Protein AF-A0A2V2GQ47-F1 (afdb_monomer)

pLDDT: mean 75.11, std 21.56, range [28.52, 96.62]

Sequence (276 aa):
MTNERIIFNEVCTHYDALQRHDLVSRFYTAEQVERYTAGLKFEPDGNGNTPDPVEAAEAFLCSKLFHTWAEWHKEGLTVKKGEKAAITCELWKLSDKKKQPKPDADELTKAAAEQDKGYYYLAKAHLFHRGQVEKQQPRPVGRFKSLDDIRAYNKMLADQRKAAKAAAQQDKPQTEKAKPAPAPKQETAPSAADLKKAECKAMHEFMAVSAEDRPAQAKALAKWREARQAVADVEKTPKSAAPAPAPKPEAKPQPQAAPAPSADNAPAYCEQTSFC

Secondary structure (DSSP, 8-state):
--HHHHHHHHHHHHS-HHHHHHHHHTTS-HHHHHHHHHH--PPPPTTSPPPPHHHHHHHHHHHHTEEEHHHHHHTTEEEPTTPPPSEEEEEEEE-S---PPPTT--HHHHHHHHH----EEEEEEEEEEGGGEEE-PPPP--S-SSHHHHHHHHHHHHHHHHHHHHHHHHT-------PPP------PPPPHHHHHHHHHHHHHHHHTS-TT-HHHHHHHHHHHHHHHHHHHHHHHS---------------------PPPP--------------

Radius of gyration: 38.37 Å; Cα contacts (8 Å, |Δi|>4): 203; chains: 1; bounding box: 98×83×103 Å

Foldseek 3Di:
DAQLVQLLVQLPVLDDLVRLVVLLVVPDPPVRLVVQLVVDDFDQPPVRDTPDSSSVSSSSSSSVQKDFQVVCVVVQKHFDPPDFFPDKDWHKDFDCDQDQDDPPDDPVVNVVSVVPNGDIDTDITGIHGNVRIDRNDDDPCPVDNDPVSVVVVVVVVVVVVVVVVVVVVVPPDDDDDDDDDDDDPDPDDDDLVVLVVQLVVLVVCLVPDDPVCVVSNVVSVVSNVVSVVVNVVVVPDDDDDDDDDDDDDDDDDDDDDDDDDDDDDDDDDDDDDDDD

Mean predicted aligned error: 20.97 Å

Structure (mmCIF, N/CA/C/O backbone):
data_AF-A0A2V2GQ47-F1
#
_entry.id   AF-A0A2V2GQ47-F1
#
loop_
_atom_site.group_PDB
_atom_site.id
_atom_site.type_symbol
_atom_site.label_atom_id
_atom_site.label_alt_id
_atom_site.label_comp_id
_atom_site.label_asym_id
_atom_site.label_entity_id
_atom_site.label_seq_id
_atom_site.pdbx_PDB_ins_code
_atom_site.Cartn_x
_atom_site.Cartn_y
_atom_site.Cartn_z
_atom_site.occupancy
_atom_site.B_iso_or_equiv
_atom_site.auth_seq_id
_atom_site.auth_comp_id
_atom_site.auth_asym_id
_atom_site.auth_atom_id
_atom_site.pdbx_PDB_model_num
ATOM 1 N N . MET A 1 1 ? -7.190 -6.705 -18.628 1.00 79.50 1 MET A N 1
ATOM 2 C CA . MET A 1 1 ? -6.119 -5.947 -17.943 1.00 79.50 1 MET A CA 1
ATOM 3 C C . MET A 1 1 ? -6.056 -6.424 -16.498 1.00 79.50 1 MET A C 1
ATOM 5 O O . MET A 1 1 ? -7.107 -6.503 -15.878 1.00 79.50 1 MET A O 1
ATOM 9 N N . THR A 1 2 ? -4.888 -6.826 -15.997 1.00 91.25 2 THR A N 1
ATOM 10 C CA . THR A 1 2 ? -4.716 -7.367 -14.632 1.00 91.25 2 THR A CA 1
ATOM 11 C C . THR A 1 2 ? -4.440 -6.253 -13.618 1.00 91.25 2 THR A C 1
ATOM 13 O O . THR A 1 2 ? -3.985 -5.179 -14.005 1.00 91.25 2 THR A O 1
ATOM 16 N N . ASN A 1 3 ? -4.661 -6.510 -12.322 1.00 92.88 3 ASN A N 1
ATOM 17 C CA . ASN A 1 3 ? -4.354 -5.542 -11.256 1.00 92.88 3 ASN A CA 1
ATOM 18 C C . ASN A 1 3 ? -2.880 -5.133 -11.251 1.00 92.88 3 ASN A C 1
ATOM 20 O O . ASN A 1 3 ? -2.583 -3.956 -11.115 1.00 92.88 3 ASN A O 1
ATOM 24 N N . GLU A 1 4 ? -1.965 -6.078 -11.472 1.00 91.81 4 GLU A N 1
ATOM 25 C CA . GLU A 1 4 ? -0.531 -5.782 -11.544 1.00 91.81 4 GLU A CA 1
ATOM 26 C C . GLU A 1 4 ? -0.205 -4.792 -12.665 1.00 91.81 4 GLU A C 1
ATOM 28 O O . GLU A 1 4 ? 0.577 -3.868 -12.467 1.00 91.81 4 GLU A O 1
ATOM 33 N N . ARG A 1 5 ? -0.849 -4.939 -13.832 1.00 92.56 5 ARG A N 1
ATOM 34 C CA . ARG A 1 5 ? -0.654 -4.010 -14.949 1.00 92.56 5 ARG A CA 1
ATOM 35 C C . ARG A 1 5 ? -1.246 -2.632 -14.660 1.00 92.56 5 ARG A C 1
ATOM 37 O O . ARG A 1 5 ? -0.664 -1.641 -15.084 1.00 92.56 5 ARG A O 1
ATOM 44 N N . ILE A 1 6 ? -2.371 -2.570 -13.945 1.00 94.56 6 ILE A N 1
ATOM 45 C CA . ILE A 1 6 ? -2.963 -1.300 -13.505 1.00 94.56 6 ILE A CA 1
ATOM 46 C C . ILE A 1 6 ? -2.007 -0.595 -12.540 1.00 94.56 6 ILE A C 1
ATOM 48 O O . ILE A 1 6 ? -1.629 0.540 -12.799 1.00 94.56 6 ILE A O 1
ATOM 52 N N . ILE A 1 7 ? -1.542 -1.286 -11.493 1.00 95.06 7 ILE A N 1
ATOM 53 C CA . ILE A 1 7 ? -0.592 -0.728 -10.517 1.00 95.06 7 ILE A CA 1
ATOM 54 C C . ILE A 1 7 ? 0.682 -0.246 -11.219 1.00 95.06 7 ILE A C 1
ATOM 56 O O . ILE A 1 7 ? 1.139 0.860 -10.953 1.00 95.06 7 ILE A O 1
ATOM 60 N N . PHE A 1 8 ? 1.228 -1.037 -12.146 1.00 94.75 8 PHE A N 1
ATOM 61 C CA . PHE A 1 8 ? 2.388 -0.645 -12.945 1.00 94.75 8 PHE A CA 1
ATOM 62 C C . PHE A 1 8 ? 2.154 0.663 -13.713 1.00 94.75 8 PHE A C 1
ATOM 64 O O . PHE A 1 8 ? 2.957 1.586 -13.606 1.00 94.75 8 PHE A O 1
ATOM 71 N N . ASN A 1 9 ? 1.047 0.769 -14.453 1.00 94.50 9 ASN A N 1
ATOM 72 C CA . ASN A 1 9 ? 0.733 1.968 -15.232 1.00 94.50 9 ASN A CA 1
ATOM 73 C C . ASN A 1 9 ? 0.555 3.204 -14.337 1.00 94.50 9 ASN A C 1
ATOM 75 O O . ASN A 1 9 ? 1.044 4.281 -14.668 1.00 94.50 9 ASN A O 1
ATOM 79 N N . GLU A 1 10 ? -0.121 3.045 -13.200 1.00 95.19 10 GLU A N 1
ATOM 80 C CA . GLU A 1 10 ? -0.336 4.112 -12.219 1.00 95.19 10 GLU A CA 1
ATOM 81 C C . GLU A 1 10 ? 0.984 4.580 -11.600 1.00 95.19 10 GLU A C 1
ATOM 83 O O . GLU A 1 10 ? 1.240 5.777 -11.513 1.00 95.19 10 GLU A O 1
ATOM 88 N N . VAL A 1 11 ? 1.877 3.655 -11.241 1.00 95.06 11 VAL A N 1
ATOM 89 C CA . VAL A 1 11 ? 3.214 3.991 -10.729 1.00 95.06 11 VAL A CA 1
ATOM 90 C C . VAL A 1 11 ? 4.036 4.735 -11.778 1.00 95.06 11 VAL A C 1
ATOM 92 O O . VAL A 1 11 ? 4.658 5.741 -11.451 1.00 95.06 11 VAL A O 1
ATOM 95 N N . CYS A 1 12 ? 4.000 4.302 -13.039 1.00 92.56 12 CYS A N 1
ATOM 96 C CA . CYS A 1 12 ? 4.676 5.001 -14.133 1.00 92.56 12 CYS A CA 1
ATOM 97 C C . CYS A 1 12 ? 4.084 6.387 -14.428 1.00 92.56 12 CYS A C 1
ATOM 99 O O . CYS A 1 12 ? 4.786 7.234 -14.968 1.00 92.56 12 CYS A O 1
ATOM 101 N N . THR A 1 13 ? 2.815 6.614 -14.084 1.00 95.69 13 THR A N 1
ATOM 102 C CA . THR A 1 13 ? 2.124 7.898 -14.268 1.00 95.69 13 THR A CA 1
ATOM 103 C C . THR A 1 13 ? 2.400 8.858 -13.108 1.00 95.69 13 THR A C 1
ATOM 105 O O . THR A 1 13 ? 2.497 10.064 -13.311 1.00 95.69 13 THR A O 1
ATOM 108 N N . HIS A 1 14 ? 2.518 8.334 -11.886 1.00 94.12 14 HIS A N 1
ATOM 109 C CA . HIS A 1 14 ? 2.710 9.130 -10.674 1.00 94.12 14 HIS A CA 1
ATOM 110 C C . HIS A 1 14 ? 4.173 9.404 -10.314 1.00 94.12 14 HIS A C 1
ATOM 112 O O . HIS A 1 14 ? 4.425 10.350 -9.568 1.00 94.12 14 HIS A O 1
ATOM 118 N N . TYR A 1 15 ? 5.113 8.590 -10.799 1.00 95.19 15 TYR A N 1
ATOM 119 C CA . TYR A 1 15 ? 6.531 8.700 -10.464 1.00 95.19 15 TYR A CA 1
ATOM 120 C C . TYR A 1 15 ? 7.407 8.732 -11.709 1.00 95.19 15 TYR A C 1
ATOM 122 O O . TYR A 1 15 ? 7.298 7.854 -12.568 1.00 95.19 15 TYR A O 1
ATOM 130 N N . ASP A 1 16 ? 8.346 9.675 -11.743 1.00 94.56 16 ASP A N 1
ATOM 131 C CA . ASP A 1 16 ? 9.367 9.771 -12.788 1.00 94.56 16 ASP A CA 1
ATOM 132 C C . ASP A 1 16 ? 10.399 8.639 -12.679 1.00 94.56 16 ASP A C 1
ATOM 134 O O . ASP A 1 16 ? 10.542 8.010 -11.628 1.00 94.56 16 ASP A O 1
ATOM 138 N N . ALA A 1 17 ? 11.173 8.398 -13.742 1.00 91.88 17 ALA A N 1
ATO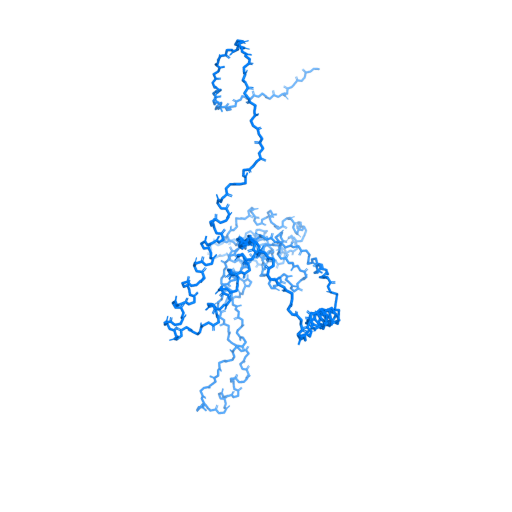M 139 C CA . ALA A 1 17 ? 12.202 7.351 -13.760 1.00 91.88 17 ALA A CA 1
ATOM 140 C C . ALA A 1 17 ? 13.183 7.466 -12.578 1.00 91.88 17 ALA A C 1
ATOM 142 O O . ALA A 1 17 ? 13.378 6.498 -11.848 1.00 91.88 17 ALA A O 1
ATOM 143 N N . LEU A 1 18 ? 13.690 8.673 -12.302 1.00 93.12 18 LEU A N 1
ATOM 144 C CA . LEU A 1 18 ? 14.598 8.926 -11.175 1.00 93.12 18 LEU A CA 1
ATOM 145 C C . LEU A 1 18 ? 13.948 8.671 -9.808 1.00 93.12 18 LEU A C 1
ATOM 147 O O . LEU A 1 18 ? 14.598 8.172 -8.892 1.00 93.12 18 LEU A O 1
ATOM 151 N N . GLN A 1 19 ? 12.661 8.991 -9.658 1.00 94.50 19 GLN A N 1
ATOM 152 C CA . GLN A 1 19 ? 11.936 8.731 -8.414 1.00 94.50 19 GLN A CA 1
ATOM 153 C C . GLN A 1 19 ? 11.721 7.231 -8.210 1.00 94.50 19 GLN A C 1
ATOM 155 O O . GLN A 1 19 ? 11.884 6.733 -7.097 1.00 94.50 19 GLN A O 1
ATOM 160 N N . ARG A 1 20 ? 11.390 6.494 -9.278 1.00 94.69 20 ARG A N 1
ATOM 161 C CA . ARG A 1 20 ? 11.278 5.030 -9.225 1.00 94.69 20 ARG A CA 1
ATOM 162 C C . ARG A 1 20 ? 12.624 4.389 -8.892 1.00 94.69 20 ARG A C 1
ATOM 164 O O . ARG A 1 20 ? 12.646 3.507 -8.038 1.00 94.69 20 ARG A O 1
ATOM 171 N N . HIS A 1 21 ? 13.718 4.876 -9.478 1.00 93.69 21 HIS A N 1
ATOM 172 C CA . HIS A 1 21 ? 15.075 4.440 -9.151 1.00 93.69 21 HIS A CA 1
ATOM 173 C C . HIS A 1 21 ? 15.384 4.619 -7.654 1.00 93.69 21 HIS A C 1
ATOM 175 O O . HIS A 1 21 ? 15.744 3.656 -6.982 1.00 93.69 21 HIS A O 1
ATOM 181 N N . ASP A 1 22 ? 15.167 5.816 -7.091 1.00 94.75 22 ASP A N 1
ATOM 182 C CA . ASP A 1 22 ? 15.409 6.079 -5.661 1.00 94.75 22 ASP A CA 1
ATOM 183 C C . ASP A 1 22 ? 14.545 5.188 -4.749 1.00 94.75 22 ASP A C 1
ATOM 185 O O . ASP A 1 22 ? 15.022 4.658 -3.743 1.00 94.75 22 ASP A O 1
ATOM 189 N N . LEU A 1 23 ? 13.276 4.961 -5.106 1.00 93.94 23 LEU A N 1
ATOM 190 C CA . LEU A 1 23 ? 12.400 4.061 -4.353 1.00 93.94 23 LEU A CA 1
ATOM 191 C C . LEU A 1 23 ? 12.880 2.607 -4.408 1.00 93.94 23 LEU A C 1
ATOM 193 O O . LEU A 1 23 ? 12.873 1.929 -3.381 1.00 93.94 23 LEU A O 1
ATOM 197 N N . VAL A 1 24 ? 13.295 2.124 -5.579 1.00 95.06 24 VAL A N 1
ATOM 198 C CA . VAL A 1 24 ? 13.776 0.750 -5.777 1.00 95.06 24 VAL A CA 1
ATOM 199 C C . VAL A 1 24 ? 15.094 0.527 -5.047 1.00 95.06 24 VAL A C 1
ATOM 201 O O . VAL A 1 24 ? 15.189 -0.437 -4.289 1.00 95.06 24 VAL A O 1
ATOM 204 N N . SER A 1 25 ? 16.056 1.440 -5.175 1.00 94.06 25 SER A N 1
ATOM 205 C CA . SER A 1 25 ? 17.393 1.347 -4.568 1.00 94.06 25 SER A CA 1
ATOM 206 C C . SER A 1 25 ? 17.377 1.260 -3.035 1.00 94.06 25 SER A C 1
ATOM 208 O O . SER A 1 25 ? 18.322 0.768 -2.423 1.00 94.06 25 SER A O 1
ATOM 210 N N . ARG A 1 26 ? 16.285 1.682 -2.382 1.00 93.19 26 ARG A N 1
ATOM 211 C CA . ARG A 1 26 ? 16.095 1.530 -0.926 1.00 93.19 26 ARG A CA 1
ATOM 212 C C . ARG A 1 26 ? 15.740 0.106 -0.492 1.00 93.19 26 ARG A C 1
ATOM 214 O O . ARG A 1 26 ? 15.943 -0.232 0.674 1.00 93.19 26 ARG A O 1
ATOM 221 N N . PHE A 1 27 ? 15.165 -0.706 -1.381 1.00 92.44 27 PHE A N 1
ATOM 222 C CA . PHE A 1 27 ? 14.644 -2.043 -1.057 1.00 92.44 27 PHE A CA 1
ATOM 223 C C . PHE A 1 27 ? 15.274 -3.169 -1.880 1.00 92.44 27 PHE A C 1
ATOM 225 O O . PHE A 1 27 ? 15.249 -4.319 -1.440 1.00 92.44 27 PHE A O 1
ATOM 232 N N . TYR A 1 28 ? 15.840 -2.846 -3.038 1.00 93.50 28 TYR A N 1
ATOM 233 C CA . TYR A 1 28 ? 16.508 -3.770 -3.939 1.00 93.50 28 TYR A CA 1
ATOM 234 C C . TYR A 1 28 ? 17.966 -3.360 -4.129 1.00 93.50 28 TYR A C 1
ATOM 236 O O . TYR A 1 28 ? 18.302 -2.182 -4.210 1.00 93.50 28 TYR A O 1
ATOM 244 N N . THR A 1 29 ? 18.837 -4.359 -4.209 1.00 94.00 29 THR A N 1
ATOM 245 C CA . THR A 1 29 ? 20.252 -4.173 -4.563 1.00 94.00 29 THR A CA 1
ATOM 246 C C . THR A 1 29 ? 20.414 -4.037 -6.077 1.00 94.00 29 THR A C 1
ATOM 248 O O . THR A 1 29 ? 19.608 -4.586 -6.830 1.00 94.00 29 THR A O 1
ATOM 251 N N . ALA A 1 30 ? 21.485 -3.378 -6.529 1.00 90.88 30 ALA A N 1
ATOM 252 C CA . ALA A 1 30 ? 21.792 -3.253 -7.957 1.00 90.88 30 ALA A CA 1
ATOM 253 C C . ALA A 1 30 ? 21.863 -4.625 -8.655 1.00 90.88 30 ALA A C 1
ATOM 255 O O . ALA A 1 30 ? 21.233 -4.817 -9.688 1.00 90.88 30 ALA A O 1
ATOM 256 N N . GLU A 1 31 ? 22.492 -5.627 -8.027 1.00 91.31 31 GLU A N 1
ATOM 257 C CA . GLU A 1 31 ? 22.541 -6.998 -8.560 1.00 91.31 31 GLU A CA 1
ATOM 258 C C . GLU A 1 31 ? 21.152 -7.626 -8.739 1.00 91.31 31 GLU A C 1
ATOM 260 O O . GLU A 1 31 ? 20.924 -8.410 -9.659 1.00 91.31 31 GLU A O 1
ATOM 265 N N . GLN A 1 32 ? 20.206 -7.332 -7.841 1.00 91.44 32 GLN A N 1
ATOM 266 C CA . GLN A 1 32 ? 18.836 -7.819 -7.990 1.00 91.44 32 GLN A CA 1
ATOM 267 C C . GLN A 1 32 ? 18.162 -7.153 -9.184 1.00 91.44 32 GLN A C 1
ATOM 269 O O . GLN A 1 32 ? 17.535 -7.859 -9.968 1.00 91.44 32 GLN A O 1
ATOM 274 N N . VAL A 1 33 ? 18.318 -5.835 -9.344 1.00 90.44 33 VAL A N 1
ATOM 275 C CA . VAL A 1 33 ? 17.794 -5.106 -10.507 1.00 90.44 33 VAL A CA 1
ATOM 276 C C . VAL A 1 33 ? 18.381 -5.691 -11.791 1.00 90.44 33 VAL A C 1
ATOM 278 O O . VAL A 1 33 ? 17.616 -6.088 -12.661 1.00 90.44 33 VAL A O 1
ATOM 281 N N . GLU A 1 34 ? 19.699 -5.885 -11.865 1.00 89.25 34 GLU A N 1
ATOM 282 C CA . GLU A 1 34 ? 20.386 -6.485 -13.018 1.00 89.25 34 GLU A CA 1
ATOM 283 C C . GLU A 1 34 ? 19.908 -7.909 -13.348 1.00 89.25 34 GLU A C 1
ATOM 285 O O . GLU A 1 34 ? 19.754 -8.284 -14.510 1.00 89.25 34 GLU A O 1
ATOM 290 N N . ARG A 1 35 ? 19.611 -8.732 -12.336 1.00 89.12 35 ARG A N 1
ATOM 291 C CA . ARG A 1 35 ? 19.017 -10.060 -12.576 1.00 89.12 35 ARG A CA 1
ATOM 292 C C . ARG A 1 35 ? 17.630 -9.959 -13.203 1.00 89.12 35 ARG A C 1
ATOM 294 O O . ARG A 1 35 ? 17.286 -10.787 -14.046 1.00 89.12 35 ARG A O 1
ATOM 301 N N . TYR A 1 36 ? 16.835 -8.970 -12.799 1.00 87.12 36 TYR A N 1
ATOM 302 C CA . TYR A 1 36 ? 15.533 -8.721 -13.413 1.00 87.12 36 TYR A CA 1
ATOM 303 C C . TYR A 1 36 ? 15.673 -8.156 -14.826 1.00 87.12 36 TYR A C 1
ATOM 305 O O . TYR A 1 36 ? 14.961 -8.626 -15.710 1.00 87.12 36 TYR A O 1
ATOM 313 N N . THR A 1 37 ? 16.602 -7.228 -15.071 1.00 87.06 37 THR A N 1
ATOM 314 C CA . THR A 1 37 ? 16.843 -6.678 -16.417 1.00 87.06 37 THR A CA 1
ATOM 315 C C . THR A 1 37 ? 17.257 -7.767 -17.397 1.00 87.06 37 THR A C 1
ATOM 317 O O . THR A 1 37 ? 16.686 -7.850 -18.480 1.00 87.06 37 THR A O 1
ATOM 320 N N . ALA A 1 38 ? 18.160 -8.669 -16.998 1.00 86.19 38 ALA A N 1
ATOM 321 C CA . ALA A 1 38 ? 18.602 -9.793 -17.824 1.00 86.19 38 ALA A CA 1
ATOM 322 C C . ALA A 1 38 ? 17.469 -10.778 -18.175 1.00 86.19 38 ALA A C 1
ATOM 324 O O . ALA A 1 38 ? 17.539 -11.479 -19.186 1.00 86.19 38 ALA A O 1
ATOM 325 N N . GLY A 1 39 ? 16.425 -10.849 -17.343 1.00 82.69 39 GLY A N 1
ATOM 326 C CA . GLY A 1 39 ? 15.236 -11.664 -17.589 1.00 82.69 39 GLY A CA 1
ATOM 327 C C . GLY A 1 39 ? 14.195 -11.001 -18.497 1.00 82.69 39 GLY A C 1
ATOM 328 O O . GLY A 1 39 ? 13.311 -11.694 -19.009 1.00 82.69 39 GLY A O 1
ATOM 329 N N . LEU A 1 40 ? 14.273 -9.684 -18.705 1.00 81.00 40 LEU A N 1
ATOM 330 C CA . LEU A 1 40 ? 13.324 -8.948 -19.531 1.00 81.00 40 LEU A CA 1
ATOM 331 C C . LEU A 1 40 ? 13.728 -9.032 -21.002 1.00 81.00 40 LEU A C 1
ATOM 333 O O . LEU A 1 40 ? 14.838 -8.688 -21.398 1.00 81.00 40 LEU A O 1
ATOM 337 N N . LYS A 1 41 ? 12.788 -9.483 -21.830 1.00 75.12 41 LYS A N 1
ATOM 338 C CA . LYS A 1 41 ? 12.912 -9.454 -23.286 1.00 75.12 41 LYS A CA 1
ATOM 339 C C . LYS A 1 41 ? 12.022 -8.339 -23.806 1.00 75.12 41 LYS A C 1
ATOM 341 O O . LYS A 1 41 ? 10.806 -8.404 -23.631 1.00 75.12 41 LYS A O 1
ATOM 346 N N . PHE A 1 42 ? 12.629 -7.338 -24.429 1.00 72.06 42 PHE A N 1
ATOM 347 C CA . PHE A 1 42 ? 11.910 -6.266 -25.103 1.00 72.06 42 PHE A CA 1
ATOM 348 C C . PHE A 1 42 ? 11.968 -6.499 -26.604 1.00 72.06 42 PHE A C 1
ATOM 350 O O . PHE A 1 42 ? 13.039 -6.737 -27.159 1.00 72.06 42 PHE A O 1
ATOM 357 N N . GLU A 1 43 ? 10.808 -6.440 -27.247 1.00 68.12 43 GLU A N 1
ATOM 358 C CA . GLU A 1 43 ? 10.747 -6.265 -28.691 1.00 68.12 43 GLU A CA 1
ATOM 359 C C . GLU A 1 43 ? 10.791 -4.760 -28.983 1.00 68.12 43 GLU A C 1
ATOM 361 O O . GLU A 1 43 ? 10.171 -3.988 -28.239 1.00 68.12 43 GLU A O 1
ATOM 366 N N . PRO A 1 44 ? 11.539 -4.324 -30.011 1.00 70.00 44 PRO A N 1
ATOM 367 C CA . PRO A 1 44 ? 11.543 -2.927 -30.417 1.00 70.00 44 PRO A CA 1
ATOM 368 C C . PRO A 1 44 ? 10.121 -2.506 -30.790 1.00 70.00 44 PRO A C 1
ATOM 370 O O . PRO A 1 44 ? 9.375 -3.273 -31.407 1.00 70.00 44 PRO A O 1
ATOM 373 N N . ASP A 1 45 ? 9.735 -1.292 -30.405 1.00 68.38 45 ASP A N 1
ATOM 374 C CA . ASP A 1 45 ? 8.449 -0.750 -30.820 1.00 68.38 45 ASP A CA 1
ATOM 375 C C . ASP A 1 45 ? 8.408 -0.524 -32.346 1.00 68.38 45 ASP A C 1
ATOM 377 O O . ASP A 1 45 ? 9.414 -0.638 -33.051 1.00 68.38 45 ASP A O 1
ATOM 381 N N . GLY A 1 46 ? 7.231 -0.196 -32.889 1.00 66.12 46 GLY A N 1
ATOM 382 C CA . GLY A 1 46 ? 7.065 0.063 -34.326 1.00 66.12 46 GLY A CA 1
ATOM 383 C C . GLY A 1 46 ? 7.930 1.211 -34.876 1.00 66.12 46 GLY A C 1
ATOM 384 O O . GLY A 1 46 ? 8.025 1.355 -36.093 1.00 66.12 46 GLY A O 1
ATOM 385 N N . ASN A 1 47 ? 8.578 1.991 -34.002 1.00 71.31 47 ASN A N 1
ATOM 386 C CA . ASN A 1 47 ? 9.509 3.065 -34.335 1.00 71.31 47 ASN A CA 1
ATOM 387 C C . ASN A 1 47 ? 10.987 2.660 -34.159 1.00 71.31 47 ASN A C 1
ATOM 389 O O . ASN A 1 47 ? 11.869 3.494 -34.362 1.00 71.31 47 ASN A O 1
ATOM 393 N N . GLY A 1 48 ? 11.276 1.406 -33.799 1.00 66.56 48 GLY A N 1
ATOM 394 C CA . GLY A 1 48 ? 12.631 0.909 -33.560 1.00 66.56 48 GLY A CA 1
ATOM 395 C C . GLY A 1 48 ? 13.229 1.325 -32.213 1.00 66.56 48 GLY A C 1
ATOM 396 O O . GLY A 1 48 ? 14.392 1.016 -31.952 1.00 66.56 48 GLY A O 1
ATOM 397 N N . ASN A 1 49 ? 12.463 1.990 -31.344 1.00 71.25 49 ASN A N 1
ATOM 398 C CA . ASN A 1 49 ? 12.901 2.316 -29.996 1.00 71.25 49 ASN A CA 1
ATOM 399 C C . ASN A 1 49 ? 12.700 1.100 -29.093 1.00 71.25 49 ASN A C 1
ATOM 401 O O . ASN A 1 49 ? 11.605 0.550 -28.960 1.00 71.25 49 ASN A O 1
ATOM 405 N N . THR A 1 50 ? 13.784 0.679 -28.449 1.00 68.31 50 THR A N 1
ATOM 406 C CA . THR A 1 50 ? 13.716 -0.317 -27.380 1.00 68.31 50 THR A CA 1
ATOM 407 C C . THR A 1 50 ? 13.658 0.439 -26.054 1.00 68.31 50 THR A C 1
ATOM 409 O O . THR A 1 50 ? 14.519 1.294 -25.834 1.00 68.31 50 THR A O 1
ATOM 412 N N . PRO A 1 51 ? 12.666 0.181 -25.182 1.00 73.12 51 PRO A N 1
ATOM 413 C CA . PRO A 1 51 ? 12.654 0.738 -23.833 1.00 73.12 51 PRO A CA 1
ATOM 414 C C . PRO A 1 51 ? 13.962 0.401 -23.114 1.00 73.12 51 PRO A C 1
ATOM 416 O O . PRO A 1 51 ? 14.463 -0.715 -23.274 1.00 73.12 51 PRO A O 1
ATOM 419 N N . ASP A 1 52 ? 14.497 1.328 -22.316 1.00 83.50 52 ASP A N 1
ATOM 420 C CA . ASP A 1 52 ? 15.674 1.030 -21.501 1.00 83.50 52 ASP A CA 1
ATOM 421 C C . ASP A 1 52 ? 15.344 -0.155 -20.570 1.00 83.50 52 ASP A C 1
ATOM 423 O O . ASP A 1 52 ? 14.396 -0.073 -19.773 1.00 83.50 52 ASP A O 1
ATOM 427 N N . PRO A 1 53 ? 16.076 -1.281 -20.676 1.00 85.12 53 PRO A N 1
ATOM 428 C CA . PRO A 1 53 ? 15.769 -2.472 -19.904 1.00 85.12 53 PRO A CA 1
ATOM 429 C C . PRO A 1 53 ? 15.928 -2.249 -18.399 1.00 85.12 53 PRO A C 1
ATOM 431 O O . PRO A 1 53 ? 15.192 -2.868 -17.626 1.00 85.12 53 PRO A O 1
ATOM 434 N N . VAL A 1 54 ? 16.842 -1.365 -17.983 1.00 86.69 54 VAL A N 1
ATOM 435 C CA . VAL A 1 54 ? 17.073 -0.993 -16.583 1.00 86.69 54 VAL A CA 1
ATOM 436 C C . VAL A 1 54 ? 15.892 -0.198 -16.058 1.00 86.69 54 VAL A C 1
ATOM 438 O O . VAL A 1 54 ? 15.269 -0.614 -15.082 1.00 86.69 54 VAL A O 1
ATOM 441 N N . GLU A 1 55 ? 15.501 0.871 -16.750 1.00 88.69 55 GLU A N 1
ATOM 442 C CA . GLU A 1 55 ? 14.357 1.684 -16.326 1.00 88.69 55 GLU A CA 1
ATOM 443 C C . GLU A 1 55 ? 13.052 0.878 -16.301 1.00 88.69 55 GLU A C 1
ATOM 445 O O . GLU A 1 55 ? 12.203 1.075 -15.426 1.00 88.69 55 GLU A O 1
ATOM 450 N N . ALA A 1 56 ? 12.877 -0.052 -17.242 1.00 88.31 56 ALA A N 1
ATOM 451 C CA . ALA A 1 56 ? 11.714 -0.927 -17.291 1.00 88.31 56 ALA A CA 1
ATOM 452 C C . ALA A 1 56 ? 11.705 -1.955 -16.145 1.00 88.31 56 ALA A C 1
ATOM 454 O O . ALA A 1 56 ? 10.645 -2.206 -15.556 1.00 88.31 56 ALA A O 1
ATOM 455 N N . ALA A 1 57 ? 12.864 -2.520 -15.785 1.00 90.50 57 ALA A N 1
ATOM 456 C CA . ALA A 1 57 ? 12.989 -3.381 -14.611 1.00 90.50 57 ALA A CA 1
ATOM 457 C C . ALA A 1 57 ? 12.713 -2.611 -13.320 1.00 90.50 57 ALA A C 1
ATOM 459 O O . ALA A 1 57 ? 11.952 -3.081 -12.475 1.00 90.50 57 ALA A O 1
ATOM 460 N N . GLU A 1 58 ? 13.267 -1.409 -13.180 1.00 92.81 58 GLU A N 1
ATOM 461 C CA . GLU A 1 58 ? 13.031 -0.546 -12.027 1.00 92.81 58 GLU A CA 1
ATOM 462 C C . GLU A 1 58 ? 11.568 -0.123 -11.930 1.00 92.81 58 GLU A C 1
ATOM 464 O O . GLU A 1 58 ? 10.989 -0.174 -10.850 1.00 92.81 58 GLU A O 1
ATOM 469 N N . ALA A 1 59 ? 10.914 0.214 -13.042 1.00 91.94 59 ALA A N 1
ATOM 470 C CA . ALA A 1 59 ? 9.484 0.504 -13.050 1.00 91.94 59 ALA A CA 1
ATOM 471 C C . ALA A 1 59 ? 8.657 -0.696 -12.560 1.00 91.94 59 ALA A C 1
ATOM 473 O O . ALA A 1 59 ? 7.745 -0.545 -11.739 1.00 91.94 59 ALA A O 1
ATOM 474 N N . PHE A 1 60 ? 9.002 -1.905 -13.012 1.00 91.38 60 PHE A N 1
ATOM 475 C CA . PHE A 1 60 ? 8.339 -3.126 -12.571 1.00 91.38 60 PHE A CA 1
ATOM 476 C C . PHE A 1 60 ? 8.578 -3.406 -11.081 1.00 91.38 60 PHE A C 1
ATOM 478 O O . PHE A 1 60 ? 7.617 -3.626 -10.342 1.00 91.38 60 PHE A O 1
ATOM 485 N N . LEU A 1 61 ? 9.824 -3.337 -10.613 1.00 93.38 61 LEU A N 1
ATOM 486 C CA . LEU A 1 61 ? 10.174 -3.529 -9.203 1.00 93.38 61 LEU A CA 1
ATOM 487 C C . LEU A 1 61 ? 9.534 -2.468 -8.311 1.00 93.38 61 LEU A C 1
ATOM 489 O O . LEU A 1 61 ? 8.977 -2.798 -7.266 1.00 93.38 61 LEU A O 1
ATOM 493 N N . CYS A 1 62 ? 9.516 -1.215 -8.758 1.00 95.06 62 CYS A N 1
ATOM 494 C CA . CYS A 1 62 ? 8.840 -0.127 -8.071 1.00 95.06 62 CYS A CA 1
ATOM 495 C C . CYS A 1 62 ? 7.350 -0.438 -7.912 1.00 95.06 62 CYS A C 1
ATOM 497 O O . CYS A 1 62 ? 6.814 -0.272 -6.822 1.00 95.06 62 CYS A O 1
ATOM 499 N N . SER A 1 63 ? 6.685 -0.965 -8.948 1.00 94.62 63 SER A N 1
ATOM 500 C CA . SER A 1 63 ? 5.268 -1.346 -8.863 1.00 94.62 63 SER A CA 1
ATOM 501 C C . SER A 1 63 ? 4.987 -2.427 -7.810 1.00 94.62 63 SER A C 1
ATOM 503 O O . SER A 1 63 ? 3.964 -2.363 -7.133 1.00 94.62 63 SER A O 1
ATOM 505 N N . LYS A 1 64 ? 5.927 -3.357 -7.586 1.00 93.75 64 LYS A N 1
ATOM 506 C CA . LYS A 1 64 ? 5.848 -4.383 -6.528 1.00 93.75 64 LYS A CA 1
ATOM 507 C C . LYS A 1 64 ? 6.050 -3.815 -5.118 1.00 93.75 64 LYS A C 1
ATOM 509 O O . LYS A 1 64 ? 5.760 -4.486 -4.136 1.00 93.75 64 LYS A O 1
ATOM 514 N N . LEU A 1 65 ? 6.516 -2.573 -4.988 1.00 94.94 65 LEU A N 1
ATOM 515 C CA . LEU A 1 65 ? 6.597 -1.875 -3.702 1.00 94.94 65 LEU A CA 1
ATOM 516 C C . LEU A 1 65 ? 5.288 -1.167 -3.326 1.00 94.94 65 LEU A C 1
ATOM 518 O O . LEU A 1 65 ? 5.238 -0.550 -2.259 1.00 94.94 65 LEU A O 1
ATOM 522 N N . PHE A 1 66 ? 4.250 -1.232 -4.167 1.00 95.44 66 PHE A N 1
ATOM 523 C CA . PHE A 1 66 ? 2.931 -0.660 -3.906 1.00 95.44 66 PHE A CA 1
ATOM 524 C C . PHE A 1 66 ? 1.878 -1.757 -3.823 1.00 95.44 66 PHE A C 1
ATOM 526 O O . PHE A 1 66 ? 1.526 -2.387 -4.815 1.00 95.44 66 PHE A O 1
ATOM 533 N N . HIS A 1 67 ? 1.310 -1.916 -2.633 1.00 94.69 67 HIS A N 1
ATOM 534 C CA . HIS A 1 67 ? 0.260 -2.893 -2.385 1.00 94.69 67 HIS A CA 1
ATOM 535 C C . HIS A 1 67 ? -0.898 -2.288 -1.606 1.00 94.69 67 HIS A C 1
ATOM 537 O O . HIS A 1 67 ? -0.787 -1.235 -0.965 1.00 94.69 67 HIS A O 1
ATOM 543 N N . THR A 1 68 ? -2.045 -2.961 -1.670 1.00 95.25 68 THR A N 1
ATOM 544 C CA . THR A 1 68 ? -3.187 -2.589 -0.833 1.00 95.25 68 THR A CA 1
ATOM 545 C C . THR A 1 68 ? -2.905 -2.928 0.630 1.00 95.25 68 THR A C 1
ATOM 547 O O . THR A 1 68 ? -2.159 -3.855 0.940 1.00 95.25 68 THR A O 1
ATOM 550 N N . TRP A 1 69 ? -3.555 -2.224 1.560 1.00 93.44 69 TRP A N 1
ATOM 551 C CA . TRP A 1 69 ? -3.442 -2.523 2.996 1.00 93.44 69 TRP A CA 1
ATOM 552 C C . TRP A 1 69 ? -3.707 -4.004 3.326 1.00 93.44 69 TRP A C 1
ATOM 554 O O . TRP A 1 69 ? -3.029 -4.582 4.170 1.00 93.44 69 TRP A O 1
ATOM 564 N N . ALA A 1 70 ? -4.660 -4.637 2.634 1.00 92.12 70 ALA A N 1
ATOM 565 C CA . ALA A 1 70 ? -5.000 -6.041 2.848 1.00 92.12 70 ALA A CA 1
ATOM 566 C C . ALA A 1 70 ? -3.876 -7.002 2.426 1.00 92.12 70 ALA A C 1
ATOM 568 O O . ALA A 1 70 ? -3.692 -8.033 3.064 1.00 92.12 70 ALA A O 1
ATOM 569 N N . GLU A 1 71 ? -3.136 -6.682 1.364 1.00 92.62 71 GLU A N 1
ATOM 570 C CA . GLU A 1 71 ? -1.980 -7.468 0.919 1.00 92.62 71 GLU A CA 1
ATOM 571 C C . GLU A 1 71 ? -0.813 -7.317 1.891 1.00 92.62 71 GLU A C 1
ATOM 573 O O . GLU A 1 71 ? -0.288 -8.326 2.354 1.00 92.62 71 GLU A O 1
ATOM 578 N N . TRP A 1 72 ? -0.514 -6.090 2.328 1.00 94.62 72 TRP A N 1
ATOM 579 C CA . TRP A 1 72 ? 0.483 -5.866 3.377 1.00 94.62 72 TRP A CA 1
ATOM 580 C C . TRP A 1 72 ? 0.158 -6.632 4.661 1.00 94.62 72 TRP A C 1
ATOM 582 O O . TRP A 1 72 ? 1.033 -7.270 5.245 1.00 94.62 72 TRP A O 1
ATOM 592 N N . HIS A 1 73 ? -1.115 -6.657 5.058 1.00 90.62 73 HIS A N 1
ATOM 593 C CA . HIS A 1 73 ? -1.552 -7.421 6.224 1.00 90.62 73 HIS A CA 1
ATOM 594 C C . HIS A 1 73 ? -1.344 -8.931 6.085 1.00 90.62 73 HIS A C 1
ATOM 596 O O . HIS A 1 73 ? -1.050 -9.585 7.086 1.00 90.62 73 HIS A O 1
ATOM 602 N N . LYS A 1 74 ? -1.467 -9.495 4.876 1.00 91.62 74 LYS A N 1
ATOM 603 C CA . LYS A 1 74 ? -1.151 -10.914 4.630 1.00 91.62 74 LYS A CA 1
ATOM 604 C C . LYS A 1 74 ? 0.338 -11.202 4.823 1.00 91.62 74 LYS A C 1
ATOM 606 O O . LYS A 1 74 ? 0.684 -12.289 5.268 1.00 91.62 74 LYS A O 1
ATOM 611 N N . GLU A 1 75 ? 1.197 -10.223 4.553 1.00 88.69 75 GLU A N 1
ATOM 612 C CA . GLU A 1 75 ? 2.645 -10.294 4.780 1.00 88.69 75 GLU A CA 1
ATOM 613 C C . GLU A 1 75 ? 3.060 -9.962 6.229 1.00 88.69 75 GLU A C 1
ATOM 615 O O . GLU A 1 75 ? 4.249 -9.902 6.542 1.00 88.69 75 GLU A O 1
ATOM 620 N N . GLY A 1 76 ? 2.102 -9.733 7.138 1.00 89.44 76 GLY A N 1
ATOM 621 C CA . GLY A 1 76 ? 2.384 -9.347 8.528 1.00 89.44 76 GLY A CA 1
ATOM 622 C C . GLY A 1 76 ? 2.875 -7.902 8.684 1.00 89.44 76 GLY A C 1
ATOM 623 O O . GLY A 1 76 ? 3.461 -7.537 9.709 1.00 89.44 76 GLY A O 1
ATOM 624 N N . LEU A 1 77 ? 2.645 -7.070 7.669 1.00 93.00 77 LEU A N 1
ATOM 625 C CA . LEU A 1 77 ? 2.958 -5.648 7.651 1.00 93.00 77 LEU A CA 1
ATOM 626 C C . LEU A 1 77 ? 1.668 -4.837 7.840 1.00 93.00 77 LEU A C 1
ATOM 628 O O . LEU A 1 77 ? 0.599 -5.199 7.361 1.00 93.00 77 LEU A O 1
ATOM 632 N N . THR A 1 78 ? 1.758 -3.713 8.541 1.00 92.94 78 THR A N 1
ATOM 633 C CA . THR A 1 78 ? 0.655 -2.761 8.711 1.00 92.94 78 THR A CA 1
ATOM 634 C C . THR A 1 78 ? 1.109 -1.379 8.281 1.00 92.94 78 THR A C 1
ATOM 636 O O . THR A 1 78 ? 2.267 -1.014 8.454 1.00 92.94 78 THR A O 1
ATOM 639 N N . VAL A 1 79 ? 0.193 -0.578 7.746 1.00 93.81 79 VAL A N 1
ATOM 640 C CA . VAL A 1 79 ? 0.459 0.839 7.466 1.00 93.81 79 VAL A CA 1
ATOM 641 C C . VAL A 1 79 ? 0.663 1.584 8.787 1.00 93.81 79 VAL A C 1
ATOM 643 O O . VAL A 1 79 ? -0.098 1.373 9.738 1.00 93.81 79 VAL A O 1
ATOM 646 N N . LYS A 1 80 ? 1.686 2.444 8.845 1.00 92.56 80 LYS A N 1
ATOM 647 C CA . LYS A 1 80 ? 1.971 3.299 10.004 1.00 92.56 80 LYS A CA 1
ATOM 648 C C . LYS A 1 80 ? 0.784 4.219 10.295 1.00 92.56 80 LYS A C 1
ATOM 650 O O . LYS A 1 80 ? 0.097 4.708 9.396 1.00 92.56 80 LYS A O 1
ATOM 655 N N . LYS A 1 81 ? 0.523 4.474 11.577 1.00 89.31 81 LYS A N 1
ATOM 656 C CA . LYS A 1 81 ? -0.630 5.281 11.996 1.00 89.31 81 LYS A CA 1
ATOM 657 C C . LYS A 1 81 ? -0.507 6.724 11.484 1.00 89.31 81 LYS A C 1
ATOM 659 O O . LYS A 1 81 ? 0.439 7.416 11.832 1.00 89.31 81 LYS A O 1
ATOM 664 N N . GLY A 1 82 ? -1.513 7.188 10.741 1.00 89.31 82 GLY A N 1
ATOM 665 C CA . GLY A 1 82 ? -1.591 8.562 10.221 1.00 89.31 82 GLY A CA 1
ATOM 666 C C . GLY A 1 82 ? -1.104 8.732 8.779 1.00 89.31 82 GLY A C 1
ATOM 667 O O . GLY A 1 82 ? -1.335 9.790 8.196 1.00 89.31 82 GLY A O 1
ATOM 668 N N . GLU A 1 83 ? -0.504 7.698 8.185 1.00 91.81 83 GLU A N 1
ATOM 669 C CA . GLU A 1 83 ? -0.091 7.713 6.781 1.00 91.81 83 GLU A CA 1
ATOM 670 C C . GLU A 1 83 ? -1.292 7.692 5.829 1.00 91.81 83 GLU A C 1
ATOM 672 O O . GLU A 1 83 ? -2.306 7.027 6.070 1.00 91.81 83 GLU A O 1
ATOM 677 N N . LYS A 1 84 ? -1.160 8.411 4.712 1.00 94.44 84 LYS A N 1
ATOM 678 C CA . LYS A 1 84 ? -2.138 8.420 3.618 1.00 94.44 84 LYS A CA 1
ATOM 679 C C . LYS A 1 84 ? -1.672 7.511 2.484 1.00 94.44 84 LYS A C 1
ATOM 681 O O . LYS A 1 84 ? -0.481 7.252 2.333 1.00 94.44 84 LYS A O 1
ATOM 686 N N . ALA A 1 85 ? -2.623 7.043 1.682 1.00 95.25 85 ALA A N 1
ATOM 687 C CA . ALA A 1 85 ? -2.319 6.265 0.488 1.00 95.25 85 ALA A CA 1
ATOM 688 C C . ALA A 1 85 ? -1.459 7.088 -0.479 1.00 95.25 85 ALA A C 1
ATOM 690 O O . ALA A 1 85 ? -1.772 8.252 -0.729 1.00 95.25 85 ALA A O 1
ATOM 691 N N . ALA A 1 86 ? -0.406 6.476 -1.015 1.00 95.25 86 ALA A N 1
ATOM 692 C CA . ALA A 1 86 ? 0.482 7.117 -1.977 1.00 95.25 86 ALA A CA 1
ATOM 693 C C . ALA A 1 86 ? -0.180 7.230 -3.357 1.00 95.25 86 ALA A C 1
ATOM 695 O O . ALA A 1 86 ? -0.119 8.277 -3.992 1.00 95.25 86 ALA A O 1
ATOM 696 N N . ILE A 1 87 ? -0.873 6.168 -3.782 1.00 95.56 87 ILE A N 1
ATOM 697 C CA . ILE A 1 87 ? -1.637 6.124 -5.032 1.00 95.56 87 ILE A CA 1
ATOM 698 C C . ILE A 1 87 ? -3.056 5.653 -4.726 1.00 95.56 87 ILE A C 1
ATOM 700 O O . ILE A 1 87 ? -3.288 4.790 -3.873 1.00 95.56 87 ILE A O 1
ATOM 704 N N . THR A 1 88 ? -4.028 6.215 -5.438 1.00 96.50 88 THR A N 1
ATOM 705 C CA . THR A 1 88 ? -5.413 5.748 -5.414 1.00 96.50 88 THR A CA 1
ATOM 706 C C . THR A 1 88 ? -5.862 5.445 -6.837 1.00 96.50 88 THR A C 1
ATOM 708 O O . THR A 1 88 ? -5.952 6.360 -7.642 1.00 96.50 88 THR A O 1
ATOM 711 N N . CYS A 1 89 ? -6.174 4.181 -7.122 1.00 94.50 89 CYS A N 1
ATOM 712 C CA . CYS A 1 89 ? -6.555 3.703 -8.455 1.00 94.50 89 CYS A CA 1
ATOM 713 C C . CYS A 1 89 ? -7.725 2.712 -8.378 1.00 94.50 89 CYS A C 1
ATOM 715 O O . CYS A 1 89 ? -8.174 2.348 -7.287 1.00 94.50 89 CYS A O 1
ATOM 717 N N . GLU A 1 90 ? -8.248 2.279 -9.523 1.00 95.00 90 GLU A N 1
ATOM 718 C CA . GLU A 1 90 ? -9.311 1.275 -9.591 1.00 95.00 90 GLU A CA 1
ATOM 719 C C . GLU A 1 90 ? -8.728 -0.111 -9.867 1.00 95.00 90 GLU A C 1
ATOM 721 O O . GLU A 1 90 ? -8.130 -0.347 -10.911 1.00 95.00 90 GLU A O 1
ATOM 726 N N . LEU A 1 91 ? -8.919 -1.050 -8.939 1.00 95.12 91 LEU A N 1
ATOM 727 C CA . LEU A 1 91 ? -8.468 -2.434 -9.090 1.00 95.12 91 LEU A CA 1
ATOM 728 C C . LEU A 1 91 ? -9.659 -3.379 -9.200 1.00 95.12 91 LEU A C 1
ATOM 730 O O . LEU A 1 91 ? -10.701 -3.166 -8.576 1.00 95.12 91 LEU A O 1
ATOM 734 N N . TRP A 1 92 ? -9.490 -4.462 -9.955 1.00 93.81 92 TRP A N 1
ATOM 735 C CA . TRP A 1 92 ? -10.467 -5.537 -10.027 1.00 93.81 92 TRP A CA 1
ATOM 736 C C . TRP A 1 92 ? -10.561 -6.247 -8.678 1.00 93.81 92 TRP A C 1
ATOM 738 O O . TRP A 1 92 ? -9.578 -6.800 -8.177 1.00 93.81 92 TRP A O 1
ATOM 748 N N . LYS A 1 93 ? -11.762 -6.263 -8.102 1.00 90.88 93 LYS A N 1
ATOM 749 C CA . LYS A 1 93 ? -12.124 -7.067 -6.936 1.00 90.88 93 LYS A CA 1
ATOM 750 C C . LYS A 1 93 ? -13.111 -8.145 -7.347 1.00 90.88 93 LYS A C 1
ATOM 752 O O . LYS A 1 93 ? -14.039 -7.882 -8.108 1.00 90.88 93 LYS A O 1
ATOM 757 N N . LEU A 1 94 ? -12.903 -9.351 -6.830 1.00 88.19 94 LEU A N 1
ATOM 758 C CA . LEU A 1 94 ? -13.874 -10.429 -6.945 1.00 88.19 94 LEU A CA 1
ATOM 759 C C . LEU A 1 94 ? -15.016 -10.158 -5.964 1.00 88.19 94 LEU A C 1
ATOM 761 O O . LEU A 1 94 ? -14.771 -9.903 -4.785 1.00 88.19 94 LEU A O 1
ATOM 765 N N . SER A 1 95 ? -16.252 -10.168 -6.453 1.00 84.81 95 SER A N 1
ATOM 766 C CA . SER A 1 95 ? -17.428 -10.121 -5.596 1.00 84.81 95 SER A CA 1
ATOM 767 C C . SER A 1 95 ? -17.754 -11.518 -5.088 1.00 84.81 95 SER A C 1
ATOM 769 O O . SER A 1 95 ? -17.961 -12.422 -5.890 1.00 84.81 95 SER A O 1
ATOM 771 N N . ASP A 1 96 ? -17.910 -11.670 -3.774 1.00 77.75 96 ASP A N 1
ATOM 772 C CA . ASP A 1 96 ? -18.415 -12.914 -3.173 1.00 77.75 96 ASP A CA 1
ATOM 773 C C . ASP A 1 96 ? -19.912 -13.139 -3.467 1.00 77.75 96 ASP A C 1
ATOM 775 O O . ASP A 1 96 ? -20.469 -14.207 -3.207 1.00 77.75 96 ASP A O 1
ATOM 779 N N . LYS A 1 97 ? -20.598 -12.121 -4.008 1.00 74.00 97 LYS A N 1
ATOM 780 C CA . LYS A 1 97 ? -21.999 -12.223 -4.409 1.00 74.00 97 LYS A CA 1
ATOM 781 C C . LYS A 1 97 ? -22.088 -12.929 -5.757 1.00 74.00 97 LYS A C 1
ATOM 783 O O . LYS A 1 97 ? -21.758 -12.355 -6.794 1.00 74.00 97 LYS A O 1
ATOM 788 N N . LYS A 1 98 ? -22.607 -14.154 -5.748 1.00 73.06 98 LYS A N 1
ATOM 789 C CA . LYS A 1 98 ? -23.008 -14.849 -6.974 1.00 73.06 98 LYS A CA 1
ATOM 790 C C . LYS A 1 98 ? -24.209 -14.138 -7.591 1.00 73.06 98 LYS A C 1
ATOM 792 O O . LYS A 1 98 ? -25.137 -13.751 -6.872 1.00 73.06 98 LYS A O 1
ATOM 797 N N . LYS A 1 99 ? -24.209 -13.957 -8.914 1.00 67.75 99 LYS A N 1
ATOM 798 C CA . LYS A 1 99 ? -25.417 -13.504 -9.611 1.00 67.75 99 LYS A CA 1
ATOM 799 C C . LYS A 1 99 ? -26.446 -14.619 -9.498 1.00 67.75 99 LYS A C 1
ATOM 801 O O . LYS A 1 99 ? -26.252 -15.698 -10.045 1.00 67.75 99 LYS A O 1
ATOM 806 N N . GLN A 1 100 ? -27.518 -14.357 -8.760 1.00 68.62 100 GLN A N 1
ATOM 807 C CA . GLN A 1 100 ? -28.604 -15.319 -8.654 1.00 68.62 100 GLN A CA 1
ATOM 808 C C . GLN A 1 100 ? -29.270 -15.443 -10.031 1.00 68.62 100 GLN A C 1
ATOM 810 O O . GLN A 1 100 ? -29.634 -14.412 -10.613 1.00 68.62 100 GLN A O 1
ATOM 815 N N . PRO A 1 101 ? -29.400 -16.662 -10.579 1.00 72.81 101 PRO A N 1
ATOM 816 C CA . PRO A 1 101 ? -30.159 -16.867 -11.799 1.00 72.81 101 PRO A CA 1
ATOM 817 C C . PRO A 1 101 ? -31.618 -16.483 -11.534 1.00 72.81 101 PRO A C 1
ATOM 819 O O . PRO A 1 101 ? -32.099 -16.539 -10.398 1.00 72.81 101 PRO A O 1
ATOM 822 N N . LYS A 1 102 ? -32.337 -16.068 -12.5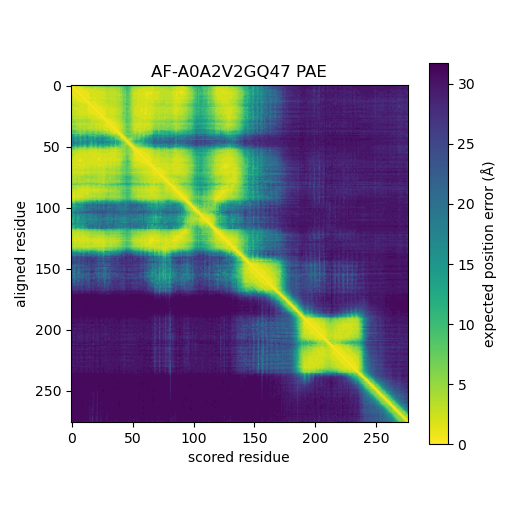79 1.00 76.75 102 LYS A N 1
ATOM 823 C CA . LYS A 1 102 ? -33.774 -15.820 -12.440 1.00 76.75 102 LYS A CA 1
ATOM 824 C C . LYS A 1 102 ? -34.476 -17.113 -11.976 1.00 76.75 102 LYS A C 1
ATOM 826 O O . LYS A 1 102 ? -34.017 -18.205 -12.324 1.00 76.75 102 LYS A O 1
ATOM 831 N N . PRO A 1 103 ? -35.563 -17.026 -11.187 1.00 74.81 103 PRO A N 1
ATOM 832 C CA . PRO A 1 103 ? -36.220 -18.211 -10.625 1.00 74.81 103 PRO A CA 1
ATOM 833 C C . PRO A 1 103 ? -36.736 -19.191 -11.697 1.00 74.81 103 PRO A C 1
ATOM 835 O O . PRO A 1 103 ? -36.755 -20.402 -11.468 1.00 74.81 103 PRO A O 1
ATOM 838 N N . ASP A 1 104 ? -37.070 -18.680 -12.881 1.00 80.81 104 ASP A N 1
ATOM 839 C CA . ASP A 1 104 ? -37.526 -19.394 -14.078 1.00 80.81 104 ASP A CA 1
ATOM 840 C C . ASP A 1 104 ? -36.392 -19.904 -14.987 1.00 80.81 104 ASP A C 1
ATOM 842 O O . ASP A 1 104 ? -36.671 -20.495 -16.023 1.00 80.81 104 ASP A O 1
ATOM 846 N N . ALA A 1 105 ? -35.120 -19.705 -14.626 1.00 77.56 105 ALA A N 1
ATOM 847 C CA . ALA A 1 105 ? -33.999 -20.162 -15.444 1.00 77.56 105 ALA A CA 1
ATOM 848 C C . ALA A 1 105 ? -33.901 -21.699 -15.499 1.00 77.56 105 ALA A C 1
ATOM 850 O O . ALA A 1 105 ? -34.166 -22.386 -14.501 1.00 77.56 105 ALA A O 1
ATOM 851 N N . ASP A 1 106 ? -33.458 -22.210 -16.650 1.00 84.69 106 ASP A N 1
ATOM 852 C CA . ASP A 1 106 ? -33.250 -23.637 -16.904 1.00 84.69 106 ASP A CA 1
ATOM 853 C C . ASP A 1 106 ? -32.236 -24.258 -15.929 1.00 84.69 106 ASP A C 1
ATOM 855 O O . ASP A 1 106 ? -31.337 -23.584 -15.411 1.00 84.69 106 ASP A O 1
ATOM 859 N N . GLU A 1 107 ? -32.340 -25.570 -15.701 1.00 80.75 107 GLU A N 1
ATOM 860 C CA . GLU A 1 107 ? -31.462 -26.314 -14.782 1.00 80.75 107 GLU A CA 1
ATOM 861 C C . GLU A 1 107 ? -29.979 -26.186 -15.156 1.00 80.75 107 GLU A C 1
ATOM 863 O O . GLU A 1 107 ? -29.129 -26.036 -14.279 1.00 80.75 107 GLU A O 1
ATOM 868 N N . LEU A 1 108 ? -29.666 -26.131 -16.455 1.00 78.62 108 LEU A N 1
ATOM 869 C CA . LEU A 1 108 ? -28.305 -25.909 -16.948 1.00 78.62 108 LEU A CA 1
ATOM 870 C C . LEU A 1 108 ? -27.776 -24.515 -16.563 1.00 78.62 108 LEU A C 1
ATOM 872 O O . LEU A 1 108 ? -26.608 -24.357 -16.214 1.00 78.62 108 LEU A O 1
ATOM 876 N N . THR A 1 109 ? -28.639 -23.497 -16.592 1.00 75.69 109 THR A N 1
ATOM 877 C CA . THR A 1 109 ? -28.301 -22.116 -16.221 1.00 75.69 109 THR A CA 1
ATOM 878 C C . THR A 1 109 ? -28.167 -21.958 -14.707 1.00 75.69 109 THR A C 1
ATOM 880 O O . THR A 1 109 ? -27.298 -21.220 -14.244 1.00 75.69 109 THR A O 1
ATOM 883 N N . LYS A 1 110 ? -28.976 -22.681 -13.924 1.00 78.81 110 LYS A N 1
ATOM 884 C CA . LYS A 1 110 ? -28.843 -22.754 -12.460 1.00 78.81 110 LYS A CA 1
ATOM 885 C C . LYS A 1 110 ? -27.548 -23.460 -12.048 1.00 78.81 110 LYS A C 1
ATOM 887 O O . LYS A 1 110 ? -26.798 -22.904 -11.250 1.00 78.81 110 LYS A O 1
ATOM 892 N N . ALA A 1 111 ? -27.226 -24.596 -12.669 1.00 78.81 111 ALA A N 1
ATOM 893 C CA . ALA A 1 111 ? -25.966 -25.308 -12.446 1.00 78.81 111 ALA A CA 1
ATOM 894 C C . ALA A 1 111 ? -24.741 -24.463 -12.850 1.00 78.81 111 ALA A C 1
ATOM 896 O O . ALA A 1 111 ? -23.740 -24.428 -12.134 1.00 78.81 111 ALA A O 1
ATOM 897 N N . ALA A 1 112 ? -24.824 -23.715 -13.958 1.00 73.62 112 ALA A N 1
ATOM 898 C CA . ALA A 1 112 ? -23.774 -22.777 -14.359 1.00 73.62 112 ALA A CA 1
ATOM 899 C C . ALA A 1 112 ? -23.603 -21.620 -13.355 1.00 73.62 112 ALA A C 1
ATOM 901 O O . ALA A 1 112 ? -22.475 -21.228 -13.061 1.00 73.62 112 ALA A O 1
ATOM 902 N N . ALA A 1 113 ? -24.697 -21.101 -12.788 1.00 74.38 113 ALA A N 1
ATOM 903 C CA . ALA A 1 113 ? -24.649 -20.055 -11.767 1.00 74.38 113 ALA A CA 1
ATOM 904 C C . ALA A 1 113 ? -24.114 -20.556 -10.410 1.00 74.38 113 ALA A C 1
ATOM 906 O O . ALA A 1 113 ? -23.496 -19.795 -9.668 1.00 74.38 113 ALA A O 1
ATOM 907 N N . GLU A 1 114 ? -24.286 -21.838 -10.075 1.00 72.62 114 GLU A N 1
ATOM 908 C CA . GLU A 1 114 ? -23.665 -22.435 -8.884 1.00 72.62 114 GLU A CA 1
ATOM 909 C C . GLU A 1 114 ? -22.142 -22.548 -9.013 1.00 72.62 114 GLU A C 1
ATOM 911 O O . GLU A 1 114 ? -21.424 -22.307 -8.033 1.00 72.62 114 GLU A O 1
ATOM 916 N N . GLN A 1 115 ? -21.659 -22.845 -10.223 1.00 69.12 115 GLN A N 1
ATOM 917 C CA . GLN A 1 115 ? -20.234 -22.860 -10.574 1.00 69.12 115 GLN A CA 1
ATOM 918 C C . GLN A 1 115 ? -19.639 -21.452 -10.731 1.00 69.12 115 GLN A C 1
ATOM 920 O O . GLN A 1 115 ? -18.414 -21.307 -10.769 1.00 69.12 115 GLN A O 1
ATOM 925 N N . ASP A 1 116 ? -20.479 -20.412 -10.800 1.00 72.62 116 ASP A N 1
ATOM 926 C CA . ASP A 1 116 ? -20.028 -19.027 -10.873 1.00 72.62 116 ASP A CA 1
ATOM 927 C C . ASP A 1 116 ? -19.274 -18.663 -9.582 1.00 72.62 116 ASP A C 1
ATOM 929 O O . ASP A 1 116 ? -19.815 -18.677 -8.468 1.00 72.62 116 ASP A O 1
ATOM 933 N N . LYS A 1 117 ? -17.983 -18.353 -9.736 1.00 70.69 117 LYS A N 1
ATOM 934 C CA . LYS A 1 117 ? -17.069 -17.971 -8.645 1.00 70.69 117 LYS A CA 1
ATOM 935 C C . LYS A 1 117 ? -17.268 -16.516 -8.209 1.00 70.69 117 LYS A C 1
ATOM 937 O O . LYS A 1 117 ? -16.483 -16.015 -7.408 1.00 70.69 117 LYS A O 1
ATOM 942 N N . GLY A 1 118 ? -18.312 -15.864 -8.720 1.00 78.62 118 GLY A N 1
ATOM 943 C CA . GLY A 1 118 ? -18.591 -14.454 -8.521 1.00 78.62 118 GLY A CA 1
ATOM 944 C C . GLY A 1 118 ? -18.095 -13.623 -9.697 1.00 78.62 118 GLY A C 1
ATOM 945 O O . GLY A 1 118 ? -17.338 -14.079 -10.552 1.00 78.62 118 GLY A O 1
ATOM 946 N N . TYR A 1 119 ? -18.522 -12.366 -9.741 1.00 81.94 119 TYR A N 1
ATOM 947 C CA . TYR A 1 119 ? -18.132 -11.448 -10.806 1.00 81.94 119 TYR A CA 1
ATOM 948 C C . TYR A 1 119 ? -17.042 -10.487 -10.332 1.00 81.94 119 TYR A C 1
ATOM 950 O O . TYR A 1 119 ? -17.034 -10.040 -9.183 1.00 81.94 119 TYR A O 1
ATOM 958 N N . TYR A 1 120 ? -16.130 -10.135 -11.235 1.00 87.62 120 TYR A N 1
ATOM 959 C CA . TYR A 1 120 ? -15.155 -9.079 -10.990 1.00 87.62 120 TYR A CA 1
ATOM 960 C C . TYR A 1 120 ? -15.773 -7.707 -11.252 1.00 87.62 120 TYR A C 1
ATOM 962 O O . TYR A 1 120 ? -16.532 -7.522 -12.203 1.00 87.62 120 TYR A O 1
ATOM 970 N N . TYR A 1 121 ? -15.424 -6.732 -10.422 1.00 89.50 121 TYR A N 1
ATOM 971 C CA . TYR A 1 121 ? -15.768 -5.331 -10.630 1.00 89.50 121 TYR A CA 1
ATOM 972 C C . TYR A 1 121 ? -14.581 -4.439 -10.270 1.00 89.50 121 TYR A C 1
ATOM 974 O O . TYR A 1 121 ? -13.787 -4.775 -9.390 1.00 89.50 121 TYR A O 1
ATOM 982 N N . LEU A 1 122 ? -14.449 -3.308 -10.960 1.00 93.19 122 LEU A N 1
ATOM 983 C CA . LEU A 1 122 ? -13.468 -2.284 -10.620 1.00 93.19 122 LEU A CA 1
ATOM 984 C C . LEU A 1 122 ? -13.921 -1.556 -9.357 1.00 93.19 122 LEU A C 1
ATOM 986 O O . LEU A 1 122 ? -15.073 -1.140 -9.230 1.00 93.19 122 LEU A O 1
ATOM 990 N N . ALA A 1 123 ? -13.013 -1.439 -8.401 1.00 93.31 123 ALA A N 1
ATOM 991 C CA . ALA A 1 123 ? -13.257 -0.759 -7.148 1.00 93.31 123 ALA A CA 1
ATOM 992 C C . ALA A 1 123 ? -12.076 0.134 -6.807 1.00 93.31 123 ALA A C 1
ATOM 994 O O . ALA A 1 123 ? -10.917 -0.249 -6.974 1.00 93.31 123 ALA A O 1
ATOM 995 N N . LYS A 1 124 ? -12.382 1.294 -6.228 1.00 95.69 124 LYS A N 1
ATOM 996 C CA . LYS A 1 124 ? -11.370 2.198 -5.697 1.00 95.69 124 LYS A CA 1
ATOM 997 C C . LYS A 1 124 ? -10.519 1.477 -4.648 1.00 95.69 124 LYS A C 1
ATOM 999 O O . LYS A 1 124 ? -11.036 0.918 -3.674 1.00 95.69 124 LYS A O 1
ATOM 1004 N N . ALA A 1 125 ? -9.215 1.480 -4.872 1.00 95.62 125 ALA A N 1
ATOM 1005 C CA . ALA A 1 125 ? -8.205 0.874 -4.032 1.00 95.62 125 ALA A CA 1
ATOM 1006 C C . ALA A 1 125 ? -7.164 1.922 -3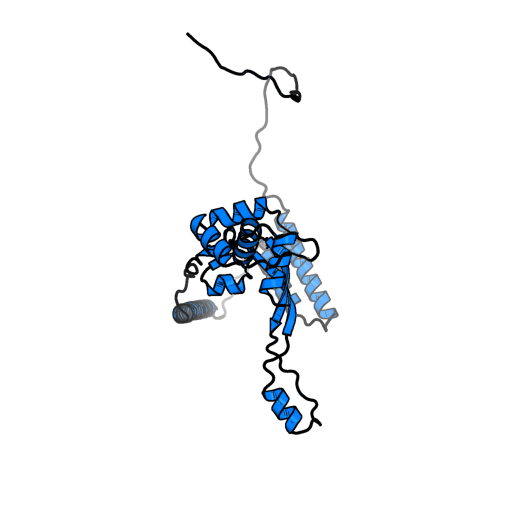.636 1.00 95.62 125 ALA A C 1
ATOM 1008 O O . ALA A 1 125 ? -6.819 2.822 -4.398 1.00 95.62 125 ALA A O 1
ATOM 1009 N N . HIS A 1 126 ? -6.676 1.783 -2.410 1.00 96.00 126 HIS A N 1
ATOM 1010 C CA . HIS A 1 126 ? -5.659 2.643 -1.831 1.00 96.00 126 HIS A CA 1
ATOM 1011 C C . HIS A 1 126 ? -4.366 1.847 -1.719 1.00 96.00 126 HIS A C 1
ATOM 1013 O O . HIS A 1 126 ? -4.326 0.828 -1.020 1.00 96.00 126 HIS A O 1
ATOM 1019 N N . LEU A 1 127 ? -3.343 2.301 -2.434 1.00 96.62 127 LEU A N 1
ATOM 1020 C CA . LEU A 1 127 ? -2.029 1.683 -2.464 1.00 96.62 127 LEU A CA 1
ATOM 1021 C C . LEU A 1 127 ? -1.097 2.404 -1.497 1.00 96.62 127 LEU A C 1
ATOM 1023 O O . LEU A 1 127 ? -1.036 3.635 -1.457 1.00 96.62 127 LEU A O 1
ATOM 1027 N N . PHE A 1 128 ? -0.360 1.611 -0.733 1.00 96.38 128 PHE A N 1
ATOM 1028 C CA . PHE A 1 128 ? 0.640 2.078 0.212 1.00 96.38 128 PHE A CA 1
ATOM 1029 C C . PHE A 1 128 ? 2.001 1.563 -0.215 1.00 96.38 128 PHE A C 1
ATOM 1031 O O . PHE A 1 128 ? 2.139 0.402 -0.612 1.00 96.38 128 PHE A O 1
ATOM 1038 N N . HIS A 1 129 ? 2.993 2.434 -0.110 1.00 95.00 129 HIS A N 1
ATOM 1039 C CA . HIS A 1 129 ? 4.367 2.096 -0.423 1.00 95.00 129 HIS A CA 1
ATOM 1040 C C . HIS A 1 129 ? 5.009 1.269 0.704 1.00 95.00 129 HIS A C 1
ATOM 1042 O O . HIS A 1 129 ? 4.706 1.466 1.885 1.00 95.00 129 HIS A O 1
ATOM 1048 N N . ARG A 1 130 ? 5.966 0.397 0.366 1.00 93.94 130 ARG A N 1
ATOM 1049 C CA . ARG A 1 130 ? 6.708 -0.445 1.319 1.00 93.94 130 ARG A CA 1
ATOM 1050 C C . ARG A 1 130 ? 7.361 0.334 2.473 1.00 93.94 130 ARG A C 1
ATOM 1052 O O . ARG A 1 130 ? 7.471 -0.206 3.574 1.00 93.94 130 ARG A O 1
ATOM 1059 N N . GLY A 1 131 ? 7.767 1.589 2.261 1.00 92.06 131 GLY A N 1
ATOM 1060 C CA . GLY A 1 131 ? 8.303 2.476 3.310 1.00 92.06 131 GLY A CA 1
ATOM 1061 C C . GLY A 1 131 ? 7.263 3.046 4.294 1.00 92.06 131 GLY A C 1
ATOM 1062 O O . GLY A 1 131 ? 7.613 3.452 5.410 1.00 92.06 131 GLY A O 1
ATOM 1063 N N . GLN A 1 132 ? 5.980 3.046 3.915 1.00 93.00 132 GLN A N 1
ATOM 1064 C CA . GLN A 1 132 ? 4.857 3.489 4.756 1.00 93.00 132 GLN A CA 1
ATOM 1065 C C . GLN A 1 132 ? 4.330 2.379 5.672 1.00 93.00 132 GLN A C 1
ATOM 1067 O O . GLN A 1 132 ? 3.531 2.648 6.570 1.00 93.00 132 GLN A O 1
ATOM 1072 N N . VAL A 1 133 ? 4.767 1.136 5.455 1.00 93.12 133 VAL A N 1
ATOM 1073 C CA . VAL A 1 133 ? 4.367 -0.013 6.266 1.00 93.12 133 VAL A CA 1
ATOM 1074 C C . VAL A 1 133 ? 5.475 -0.435 7.220 1.00 93.12 133 VAL A C 1
ATOM 1076 O O . VAL A 1 133 ? 6.667 -0.381 6.917 1.00 93.12 133 VAL A O 1
ATOM 1079 N N . GLU A 1 134 ? 5.068 -0.867 8.402 1.00 91.44 134 GLU A N 1
ATOM 1080 C CA . GLU A 1 134 ? 5.924 -1.406 9.446 1.00 91.44 134 GLU A CA 1
ATOM 1081 C C . GLU A 1 134 ? 5.479 -2.819 9.817 1.00 91.44 134 GLU A C 1
ATOM 1083 O O . GLU A 1 134 ? 4.369 -3.246 9.497 1.00 91.44 134 GLU A O 1
ATOM 1088 N N . LYS A 1 135 ? 6.355 -3.571 10.487 1.00 90.44 135 LYS A N 1
ATOM 1089 C CA . LYS A 1 135 ? 5.969 -4.879 11.022 1.00 90.44 135 LYS A CA 1
ATOM 1090 C C . LYS A 1 135 ? 4.832 -4.683 12.009 1.00 90.44 135 LYS A C 1
ATOM 1092 O O . LYS A 1 135 ? 4.907 -3.802 12.866 1.00 90.44 135 LYS A O 1
ATOM 1097 N N . GLN A 1 136 ? 3.795 -5.506 11.886 1.00 82.19 136 GLN A N 1
ATOM 1098 C CA . GLN A 1 136 ? 2.672 -5.452 12.801 1.00 82.19 136 GLN A CA 1
ATOM 1099 C C . GLN A 1 136 ? 3.181 -5.695 14.225 1.00 82.19 136 GLN A C 1
ATOM 1101 O O . GLN A 1 136 ? 3.589 -6.801 14.578 1.00 82.19 136 GLN A O 1
ATOM 1106 N N . GLN A 1 137 ? 3.162 -4.644 15.043 1.00 74.38 137 GLN A N 1
ATOM 1107 C CA . GLN A 1 137 ? 3.416 -4.782 16.469 1.00 74.38 137 GLN A CA 1
ATOM 1108 C C . GLN A 1 137 ? 2.334 -5.696 17.058 1.00 74.38 137 GLN A C 1
ATOM 1110 O O . GLN A 1 137 ? 1.161 -5.581 16.666 1.00 74.38 137 GLN A O 1
ATOM 1115 N N . PRO A 1 138 ? 2.684 -6.599 17.992 1.00 67.94 138 PRO A N 1
ATOM 1116 C CA . PRO A 1 138 ? 1.677 -7.374 18.694 1.00 67.94 138 PRO A CA 1
ATOM 1117 C C . PRO A 1 138 ? 0.679 -6.393 19.298 1.00 67.94 138 PRO A C 1
ATOM 1119 O O . PRO A 1 138 ? 1.067 -5.376 19.881 1.00 67.94 138 PRO A O 1
ATOM 1122 N N . ARG A 1 139 ? -0.615 -6.672 19.098 1.00 62.97 139 ARG A N 1
ATOM 1123 C CA . ARG A 1 139 ? -1.688 -5.818 19.612 1.00 62.97 139 ARG A CA 1
ATOM 1124 C C . ARG A 1 139 ? -1.371 -5.558 21.090 1.00 62.97 139 ARG A C 1
ATOM 1126 O O . ARG A 1 139 ? -1.206 -6.550 21.807 1.00 62.97 139 ARG A O 1
ATOM 1133 N N . PRO A 1 140 ? -1.233 -4.293 21.538 1.00 61.25 140 PRO A N 1
ATOM 1134 C CA . PRO A 1 140 ? -0.927 -4.017 22.930 1.00 61.25 140 PRO A CA 1
ATOM 1135 C C . PRO A 1 140 ? -1.969 -4.753 23.751 1.00 61.25 140 PRO A C 1
ATOM 1137 O O . PRO A 1 140 ? -3.171 -4.596 23.519 1.00 61.25 140 PRO A O 1
ATOM 1140 N N . VAL A 1 141 ? -1.482 -5.656 24.600 1.00 62.19 141 VAL A N 1
ATOM 1141 C CA . VAL A 1 141 ? -2.327 -6.541 25.384 1.00 62.19 141 VAL A CA 1
ATOM 1142 C C . VAL A 1 141 ? -3.263 -5.627 26.161 1.00 62.19 141 VAL A C 1
ATOM 1144 O O . VAL A 1 141 ? -2.822 -4.856 27.014 1.00 62.19 141 VAL A O 1
ATOM 1147 N N . GLY A 1 142 ? -4.546 -5.640 25.793 1.00 64.88 142 GLY A N 1
ATOM 1148 C CA . GLY A 1 142 ? -5.558 -4.903 26.529 1.00 64.88 142 GLY A CA 1
ATOM 1149 C C . GLY A 1 142 ? -5.515 -5.336 27.992 1.00 64.88 142 GLY A C 1
ATOM 1150 O O . GLY A 1 142 ? -4.973 -6.390 28.322 1.00 64.88 142 GLY A O 1
ATOM 1151 N N . ARG A 1 143 ? -6.110 -4.547 28.891 1.00 72.25 143 ARG A N 1
ATOM 1152 C CA . ARG A 1 143 ? -6.174 -4.884 30.326 1.00 72.25 143 ARG A CA 1
ATOM 1153 C C . ARG A 1 143 ? -6.586 -6.345 30.590 1.00 72.25 143 ARG A C 1
ATOM 1155 O O . ARG A 1 143 ? -6.172 -6.919 31.591 1.00 72.25 143 ARG A O 1
ATOM 1162 N N . PHE A 1 144 ? -7.374 -6.924 29.689 1.00 74.62 144 PHE A N 1
ATOM 1163 C CA . PHE A 1 144 ? -7.781 -8.320 29.698 1.00 74.62 144 PHE A CA 1
ATOM 1164 C C . PHE A 1 144 ? -7.061 -9.077 28.582 1.00 74.62 144 PHE A C 1
ATOM 1166 O O . PHE A 1 144 ? -7.098 -8.659 27.422 1.00 74.62 144 PHE A O 1
ATOM 1173 N N . LYS A 1 145 ? -6.401 -10.180 28.943 1.00 77.19 145 LYS A N 1
ATOM 1174 C CA . LYS A 1 145 ? -5.585 -10.986 28.023 1.00 77.19 145 LYS A CA 1
ATOM 1175 C C . LYS A 1 145 ? -6.400 -12.099 27.367 1.00 77.19 145 LYS A C 1
ATOM 1177 O O . LYS A 1 145 ? -5.96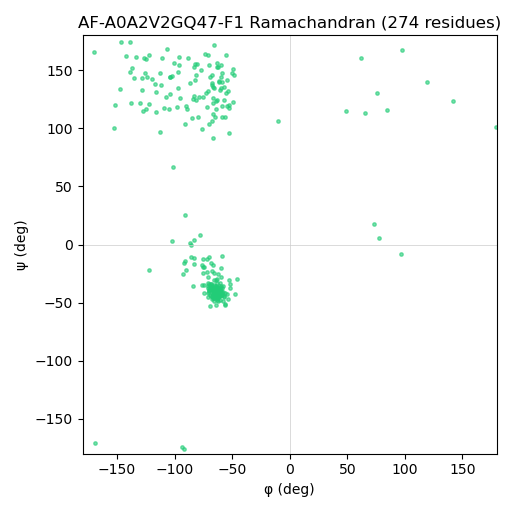1 -12.679 26.379 1.00 77.19 145 LYS A O 1
ATOM 1182 N N . SER A 1 146 ? -7.586 -12.381 27.906 1.00 79.50 146 SER A N 1
ATOM 1183 C CA . SER A 1 146 ? -8.492 -13.424 27.437 1.00 79.50 146 SER A CA 1
ATOM 1184 C C . SER A 1 146 ? -9.962 -12.990 27.519 1.00 79.50 146 SER A C 1
ATOM 1186 O O . SER A 1 146 ? -10.323 -12.052 28.235 1.00 79.50 146 SER A O 1
ATOM 1188 N N . LEU A 1 147 ? -10.836 -13.692 26.789 1.00 78.69 147 LEU A N 1
ATOM 1189 C CA . LEU A 1 147 ? -12.290 -13.540 26.931 1.00 78.69 147 LEU A CA 1
ATOM 1190 C C . LEU A 1 147 ? -12.772 -13.960 28.328 1.00 78.69 147 LEU A C 1
ATOM 1192 O O . LEU A 1 147 ? -13.748 -13.400 28.830 1.00 78.69 147 LEU A O 1
ATOM 1196 N N . ASP A 1 148 ? -12.079 -14.902 28.965 1.00 86.75 148 ASP A N 1
ATOM 1197 C CA . ASP A 1 148 ? -12.400 -15.359 30.316 1.00 86.75 148 ASP A CA 1
ATOM 1198 C C . ASP A 1 148 ? -12.068 -14.297 31.370 1.00 86.75 148 ASP A C 1
ATOM 1200 O O . ASP A 1 148 ? -12.877 -14.069 32.270 1.00 86.75 148 ASP A O 1
ATOM 1204 N N . ASP A 1 149 ? -10.975 -13.546 31.198 1.00 86.56 149 ASP A N 1
ATOM 1205 C CA . ASP A 1 149 ? -10.639 -12.400 32.053 1.00 86.56 149 ASP A CA 1
ATOM 1206 C C . ASP A 1 149 ? -11.739 -11.327 31.998 1.00 86.56 149 ASP A C 1
ATOM 1208 O O . ASP A 1 149 ? -12.113 -10.747 33.020 1.00 86.56 149 ASP A O 1
ATOM 1212 N N . ILE A 1 150 ? -12.302 -11.080 30.808 1.00 85.94 150 ILE A N 1
ATOM 1213 C CA . ILE A 1 150 ? -13.411 -10.131 30.621 1.00 85.94 150 ILE A CA 1
ATOM 1214 C C . ILE A 1 150 ? -14.664 -10.628 31.353 1.00 85.94 150 ILE A C 1
ATOM 1216 O O . ILE A 1 150 ? -15.337 -9.848 32.032 1.00 85.94 150 ILE A O 1
ATOM 1220 N N . ARG A 1 151 ? -14.985 -11.926 31.250 1.00 91.19 151 ARG A N 1
ATOM 1221 C CA . ARG A 1 151 ? -16.137 -12.530 31.943 1.00 91.19 151 ARG A CA 1
ATOM 1222 C C . ARG A 1 151 ? -15.976 -12.461 33.459 1.00 91.19 151 ARG A C 1
ATOM 1224 O O . ARG A 1 151 ? -16.910 -12.044 34.144 1.00 91.19 151 ARG A O 1
ATOM 1231 N N . ALA A 1 152 ? -14.799 -12.811 33.975 1.00 92.56 152 ALA A N 1
ATOM 1232 C CA . ALA A 1 152 ? -14.484 -12.743 35.398 1.00 92.56 152 ALA A CA 1
ATOM 1233 C C . ALA A 1 152 ? -14.576 -11.307 35.933 1.00 92.56 152 ALA A C 1
ATOM 1235 O O . ALA A 1 152 ? -15.203 -11.066 36.966 1.00 92.56 152 ALA A O 1
ATOM 1236 N N . TYR A 1 153 ? -14.034 -10.333 35.200 1.00 92.44 153 TYR A N 1
ATOM 1237 C CA . TYR A 1 153 ? -14.102 -8.929 35.594 1.00 92.44 153 TYR A CA 1
ATOM 1238 C C . TYR A 1 153 ? -15.532 -8.372 35.579 1.00 92.44 153 TYR A C 1
ATOM 1240 O O . TYR A 1 153 ? -15.948 -7.691 36.518 1.00 92.44 153 TYR A O 1
ATOM 1248 N N . ASN A 1 154 ? -16.325 -8.706 34.558 1.00 92.69 154 ASN A N 1
ATOM 1249 C CA . ASN A 1 154 ? -17.733 -8.314 34.501 1.00 92.69 154 ASN A CA 1
ATOM 1250 C C . ASN A 1 154 ? -18.554 -8.954 35.628 1.00 92.69 154 ASN A C 1
ATOM 1252 O O . ASN A 1 154 ? -19.435 -8.296 36.184 1.00 92.69 154 ASN A O 1
ATOM 1256 N N . LYS 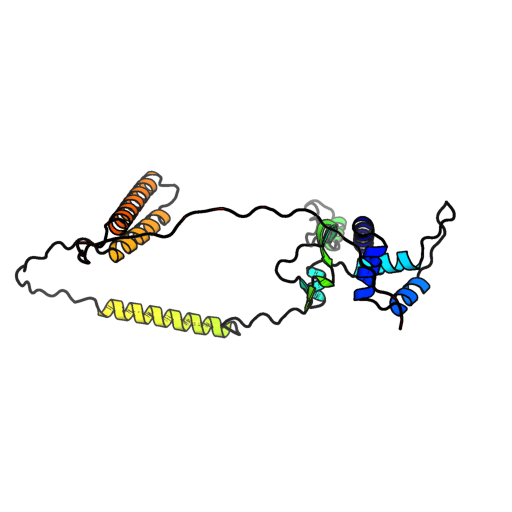A 1 155 ? -18.241 -10.201 36.008 1.00 94.88 155 LYS A N 1
ATOM 1257 C CA . LYS A 1 155 ? -18.848 -10.874 37.163 1.00 94.88 155 LYS A CA 1
ATOM 1258 C C . LYS A 1 155 ? -18.518 -10.141 38.464 1.00 94.88 155 LYS A C 1
ATOM 1260 O O . LYS A 1 155 ? -19.433 -9.800 39.204 1.00 94.88 155 LYS A O 1
ATOM 1265 N N . MET A 1 156 ? -17.248 -9.794 38.684 1.00 93.25 156 MET A N 1
ATOM 1266 C CA . MET A 1 156 ? -16.828 -9.001 39.846 1.00 93.25 156 MET A CA 1
ATOM 1267 C C . MET A 1 156 ? -17.568 -7.658 39.912 1.00 93.25 156 MET A C 1
ATOM 1269 O O . MET A 1 156 ? -18.059 -7.281 40.971 1.00 93.25 156 MET A O 1
ATOM 1273 N N . LEU A 1 157 ? -17.697 -6.942 38.789 1.00 94.12 157 LEU A N 1
ATOM 1274 C CA . LEU A 1 157 ? -18.462 -5.692 38.734 1.00 94.12 157 LEU A CA 1
ATOM 1275 C C . LEU A 1 157 ? -19.955 -5.902 39.022 1.00 94.12 157 LEU A C 1
ATOM 1277 O O . LEU A 1 157 ? -20.576 -5.055 39.663 1.00 94.12 157 LEU A O 1
ATOM 1281 N N . ALA A 1 158 ? -20.546 -7.006 38.562 1.00 94.00 158 ALA A N 1
ATOM 1282 C CA . ALA A 1 158 ? -21.937 -7.344 38.850 1.00 94.00 158 ALA A CA 1
ATOM 1283 C C . ALA A 1 158 ? -22.152 -7.656 40.339 1.00 94.00 158 ALA A C 1
ATOM 1285 O O . ALA A 1 158 ? -23.125 -7.176 40.923 1.00 94.00 158 ALA A O 1
ATOM 1286 N N . ASP A 1 159 ? -21.225 -8.382 40.961 1.00 91.62 159 ASP A N 1
ATOM 1287 C CA . ASP A 1 159 ? -21.251 -8.681 42.392 1.00 91.62 159 ASP A CA 1
ATOM 1288 C C . ASP A 1 159 ? -21.048 -7.408 43.222 1.00 91.62 159 ASP A C 1
ATOM 1290 O O . ASP A 1 159 ? -21.788 -7.175 44.174 1.00 91.62 159 ASP A O 1
ATOM 1294 N N . GLN A 1 160 ? -20.152 -6.510 42.798 1.00 91.75 160 GLN A N 1
ATOM 1295 C CA . GLN A 1 160 ? -19.973 -5.197 43.425 1.00 91.75 160 GLN A CA 1
ATOM 1296 C C . GLN A 1 160 ? -21.246 -4.342 43.334 1.00 91.75 160 GLN A C 1
ATOM 1298 O O . GLN A 1 160 ? -21.653 -3.723 44.315 1.00 91.75 160 GLN A O 1
ATOM 1303 N N . ARG A 1 161 ? -21.926 -4.344 42.179 1.00 92.88 161 ARG A N 1
ATOM 1304 C CA . ARG A 1 161 ? -23.218 -3.658 41.996 1.00 92.88 161 ARG A CA 1
ATOM 1305 C C . ARG A 1 161 ? -24.321 -4.283 42.847 1.00 92.88 161 ARG A C 1
ATOM 1307 O O . ARG A 1 161 ? -25.142 -3.552 43.394 1.00 92.88 161 ARG A O 1
ATOM 1314 N N . LYS A 1 162 ? -24.3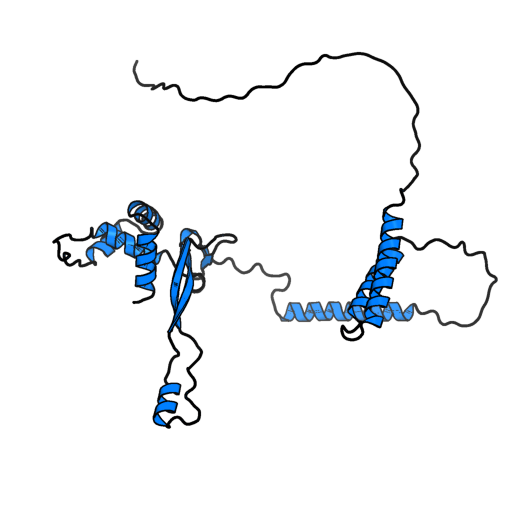51 -5.613 42.976 1.00 90.44 162 LYS A N 1
ATOM 1315 C CA . LYS A 1 162 ? -25.296 -6.317 43.857 1.00 90.44 162 LYS A CA 1
ATOM 1316 C C . LYS A 1 162 ? -25.037 -5.997 45.326 1.00 90.44 162 LYS A C 1
ATOM 1318 O O . LYS A 1 162 ? -25.989 -5.673 46.027 1.00 90.44 162 LYS A O 1
ATOM 1323 N N . ALA A 1 163 ? -23.784 -6.026 45.769 1.00 83.75 163 ALA A N 1
ATOM 1324 C CA . ALA A 1 163 ? -23.396 -5.683 47.132 1.00 83.75 163 ALA A CA 1
ATOM 1325 C C . ALA A 1 163 ? -23.709 -4.215 47.455 1.00 83.75 163 ALA A C 1
ATOM 1327 O O . ALA A 1 163 ? -24.315 -3.934 48.483 1.00 83.75 163 ALA A O 1
ATOM 1328 N N . ALA A 1 164 ? -23.413 -3.286 46.540 1.00 83.06 164 ALA A N 1
ATOM 1329 C CA . ALA A 1 164 ? -23.777 -1.878 46.688 1.00 83.06 164 ALA A CA 1
ATOM 1330 C C . ALA A 1 164 ? -25.302 -1.672 46.741 1.00 83.06 164 ALA A C 1
ATOM 1332 O O . ALA A 1 164 ? -25.792 -0.853 47.514 1.00 83.06 164 ALA A O 1
ATOM 1333 N N . LYS A 1 165 ? -26.075 -2.443 45.963 1.00 84.81 165 LYS A N 1
ATOM 1334 C CA . LYS A 1 165 ? -27.545 -2.396 45.992 1.00 84.81 165 LYS A CA 1
ATOM 1335 C C . LYS A 1 165 ? -28.127 -2.997 47.276 1.00 84.81 165 LYS A C 1
ATOM 1337 O O . LYS A 1 165 ? -29.121 -2.479 47.770 1.00 84.81 165 LYS A O 1
ATOM 1342 N N . ALA A 1 166 ? -27.517 -4.051 47.817 1.00 73.81 166 ALA A N 1
ATOM 1343 C CA . ALA A 1 166 ? -27.901 -4.641 49.098 1.00 73.81 166 ALA A CA 1
ATOM 1344 C C . ALA A 1 166 ? -27.571 -3.704 50.272 1.00 73.81 166 ALA A C 1
ATOM 1346 O O . ALA A 1 166 ? -28.425 -3.477 51.125 1.00 73.81 166 ALA A O 1
ATOM 1347 N N . ALA A 1 167 ? -26.391 -3.077 50.264 1.00 70.31 167 ALA A N 1
ATOM 1348 C CA . ALA A 1 167 ? -26.014 -2.056 51.242 1.00 70.31 167 ALA A CA 1
ATOM 1349 C C . ALA A 1 167 ? -26.957 -0.839 51.188 1.00 70.31 167 ALA A C 1
ATOM 1351 O O . ALA A 1 167 ? -27.440 -0.386 52.219 1.00 70.31 167 ALA A O 1
ATOM 1352 N N . ALA A 1 168 ? -27.331 -0.383 49.988 1.00 69.81 168 ALA A N 1
ATOM 1353 C CA . ALA A 1 168 ? -28.309 0.695 49.812 1.00 69.81 168 ALA A CA 1
ATOM 1354 C C . ALA A 1 168 ? -29.752 0.315 50.217 1.00 69.81 168 ALA A C 1
ATOM 1356 O O . ALA A 1 168 ? -30.600 1.193 50.356 1.00 69.81 168 ALA A O 1
ATOM 1357 N N . GLN A 1 169 ? -30.065 -0.977 50.376 1.00 59.41 169 GLN A N 1
ATOM 1358 C CA . GLN A 1 169 ? -31.363 -1.443 50.880 1.00 59.41 169 GLN A CA 1
ATOM 1359 C C . GLN A 1 169 ? -31.379 -1.646 52.398 1.00 59.41 169 GLN A C 1
ATOM 1361 O O . GLN A 1 169 ? -32.454 -1.543 52.986 1.00 59.41 169 GLN A O 1
ATOM 1366 N N . GLN A 1 170 ? -30.227 -1.895 53.028 1.00 55.66 170 GLN A N 1
ATOM 1367 C CA . GLN A 1 170 ? -30.118 -1.958 54.490 1.00 55.66 170 GLN A CA 1
ATOM 1368 C C . GLN A 1 170 ? -30.126 -0.578 55.156 1.00 55.66 170 GLN A C 1
ATOM 1370 O O . GLN A 1 170 ? -30.466 -0.482 56.328 1.00 55.66 170 GLN A O 1
ATOM 1375 N N . ASP A 1 171 ? -29.868 0.489 54.396 1.00 48.94 171 ASP A N 1
ATOM 1376 C CA . ASP A 1 171 ? -29.982 1.880 54.855 1.00 48.94 171 ASP A CA 1
ATOM 1377 C C . ASP A 1 171 ? -31.380 2.489 54.593 1.00 48.94 171 ASP A C 1
ATOM 1379 O O . ASP A 1 171 ? -31.553 3.697 54.426 1.00 48.94 171 ASP A O 1
ATOM 1383 N N . LYS A 1 172 ? -32.420 1.642 54.510 1.00 44.88 172 LYS A N 1
ATOM 1384 C CA . LYS A 1 172 ? -33.820 2.083 54.593 1.00 44.88 172 LYS A CA 1
ATOM 1385 C C . LYS A 1 172 ? -34.268 2.026 56.057 1.00 44.88 172 LYS A C 1
ATOM 1387 O O . LYS A 1 172 ? -34.573 0.930 56.531 1.00 44.88 172 LYS A O 1
ATOM 1392 N N . PRO A 1 173 ? -34.366 3.159 56.776 1.00 40.72 173 PRO A N 1
ATOM 1393 C CA . PRO A 1 173 ? -34.904 3.157 58.126 1.00 40.72 173 PRO A CA 1
ATOM 1394 C C . PRO A 1 173 ? -36.369 2.711 58.101 1.00 40.72 173 PRO A C 1
ATOM 1396 O O . PRO A 1 173 ? -37.209 3.285 57.399 1.00 40.72 173 PRO A O 1
ATOM 1399 N N . GLN A 1 174 ? -36.667 1.673 58.886 1.00 39.16 174 GLN A N 1
ATOM 1400 C CA . GLN A 1 174 ? -38.025 1.346 59.291 1.00 39.16 174 GLN A CA 1
ATOM 1401 C C . GLN A 1 174 ? -38.639 2.592 59.931 1.00 39.16 174 GLN A C 1
ATOM 1403 O O . GLN A 1 174 ? -38.136 3.141 60.909 1.00 39.16 174 GLN A O 1
ATOM 1408 N N . THR A 1 175 ? -39.720 3.067 59.325 1.00 40.53 175 THR A N 1
ATOM 1409 C CA . THR A 1 175 ? -40.568 4.098 59.906 1.00 40.53 175 THR A CA 1
ATOM 1410 C C . THR A 1 175 ? -41.410 3.435 60.986 1.00 40.53 175 THR A C 1
ATOM 1412 O O . THR A 1 175 ? -42.428 2.826 60.673 1.00 40.53 175 THR A O 1
ATOM 1415 N N . GLU A 1 176 ? -41.013 3.573 62.249 1.00 36.62 176 GLU A N 1
ATOM 1416 C CA . GLU A 1 176 ? -41.939 3.414 63.365 1.00 36.62 176 GLU A CA 1
ATOM 1417 C C . GLU A 1 176 ? -41.870 4.643 64.280 1.00 36.62 176 GLU A C 1
ATOM 1419 O O . GLU A 1 176 ? -40.841 5.020 64.831 1.00 36.62 176 GLU A O 1
ATOM 1424 N N . LYS A 1 177 ? -43.015 5.327 64.295 1.00 44.19 177 LYS A N 1
ATOM 1425 C CA . LYS A 1 177 ? -43.471 6.458 65.106 1.00 44.19 177 LYS A CA 1
ATOM 1426 C C . LYS A 1 177 ? -42.593 6.841 66.311 1.00 44.19 177 LYS A C 1
ATOM 1428 O O . LYS A 1 177 ? -42.745 6.297 67.396 1.00 44.19 177 LYS A O 1
ATOM 1433 N N . ALA A 1 178 ? -41.881 7.954 66.179 1.00 32.09 178 ALA A N 1
ATOM 1434 C CA . ALA A 1 178 ? -41.770 8.943 67.246 1.00 32.09 178 ALA A CA 1
ATOM 1435 C C . ALA A 1 178 ? -41.526 10.312 66.608 1.00 32.09 178 ALA A C 1
ATOM 1437 O O . ALA A 1 178 ? -40.571 10.506 65.863 1.00 32.09 178 ALA A O 1
ATOM 1438 N N . LYS A 1 179 ? -42.431 11.253 66.865 1.00 44.22 179 LYS A N 1
ATOM 1439 C CA . LYS A 1 179 ? -42.296 12.666 66.513 1.00 44.22 179 LYS A CA 1
ATOM 1440 C C . LYS A 1 179 ? -41.604 13.366 67.685 1.00 44.22 179 LYS A C 1
ATOM 1442 O O . LYS A 1 179 ? -42.230 13.456 68.739 1.00 44.22 179 LYS A O 1
ATOM 1447 N N . PRO A 1 180 ? -40.400 13.931 67.515 1.00 31.56 180 PRO A N 1
ATOM 1448 C CA . PRO A 1 180 ? -39.991 15.099 68.276 1.00 31.56 180 PRO A CA 1
ATOM 1449 C C . PRO A 1 180 ? -40.226 16.357 67.436 1.00 31.56 180 PRO A C 1
ATOM 1451 O O . PRO A 1 180 ? -40.208 16.333 66.205 1.00 31.56 180 PRO A O 1
ATOM 1454 N N . ALA A 1 181 ? -40.524 17.440 68.139 1.00 31.38 181 ALA A N 1
ATOM 1455 C CA . ALA A 1 181 ? -40.924 18.746 67.639 1.00 31.38 181 ALA A CA 1
ATOM 1456 C C . ALA A 1 181 ? -40.013 19.317 66.527 1.00 31.38 181 ALA A C 1
ATOM 1458 O O . ALA A 1 181 ? -38.815 19.030 66.500 1.00 31.38 181 ALA A O 1
ATOM 1459 N N . PRO A 1 182 ? -40.555 20.154 65.618 1.00 36.94 182 PRO A N 1
ATOM 1460 C CA . PRO A 1 182 ? -39.766 20.771 64.565 1.00 36.94 182 PRO A CA 1
ATOM 1461 C C . PRO A 1 182 ? -38.829 21.817 65.178 1.00 36.94 182 PRO A C 1
ATOM 1463 O O . PRO A 1 182 ? -39.248 22.917 65.523 1.00 36.94 182 PRO A O 1
ATOM 1466 N N . ALA A 1 183 ? -37.547 21.476 65.294 1.00 38.12 183 ALA A N 1
ATOM 1467 C CA . ALA A 1 183 ? -36.488 22.477 65.291 1.00 38.12 183 ALA A CA 1
ATOM 1468 C C . ALA A 1 183 ? -36.438 23.102 63.881 1.00 38.12 183 ALA A C 1
ATOM 1470 O O . ALA A 1 183 ? -36.619 22.378 62.893 1.00 38.12 183 ALA A O 1
ATOM 1471 N N . PRO A 1 184 ? -36.259 24.427 63.758 1.00 37.88 184 PRO A N 1
ATOM 1472 C CA . PRO A 1 184 ? -36.459 25.144 62.507 1.00 37.88 184 PRO A CA 1
ATOM 1473 C C . PRO A 1 184 ? -35.435 24.672 61.472 1.00 37.88 184 PRO A C 1
ATOM 1475 O O . PRO A 1 184 ? -34.241 24.945 61.584 1.00 37.88 184 PRO A O 1
ATOM 1478 N N . LYS A 1 185 ? -35.899 23.946 60.449 1.00 39.41 185 LYS A N 1
ATOM 1479 C CA . LYS A 1 185 ? -35.107 23.711 59.244 1.00 39.41 185 LYS A CA 1
ATOM 1480 C C . LYS A 1 185 ? -34.970 25.055 58.544 1.00 39.41 185 LYS A C 1
ATOM 1482 O O . LYS A 1 185 ? -35.932 25.540 57.958 1.00 39.41 185 LYS A O 1
ATOM 1487 N N . GLN A 1 186 ? -33.783 25.646 58.618 1.00 39.03 186 GLN A N 1
ATOM 1488 C CA . GLN A 1 186 ? -33.355 26.601 57.608 1.00 39.03 186 GLN A CA 1
ATOM 1489 C C . GLN A 1 186 ? -33.514 25.926 56.241 1.00 39.03 186 GLN A C 1
ATOM 1491 O O . GLN A 1 186 ? -32.877 24.903 55.976 1.00 39.03 186 GLN A O 1
ATOM 1496 N N . GLU A 1 187 ? -34.380 26.489 55.399 1.00 43.38 187 GLU A N 1
ATOM 1497 C CA . GLU A 1 187 ? -34.359 26.286 53.954 1.00 43.38 187 GLU A CA 1
ATOM 1498 C C . GLU A 1 187 ? -32.949 26.611 53.458 1.00 43.38 187 GLU A C 1
ATOM 1500 O O . GLU A 1 187 ? -32.572 27.765 53.270 1.00 43.38 187 GLU A O 1
ATOM 1505 N N . THR A 1 188 ? -32.127 25.578 53.316 1.00 40.94 188 THR A N 1
ATOM 1506 C CA . THR A 1 188 ? -30.836 25.680 52.650 1.00 40.94 188 THR A CA 1
ATOM 1507 C C . THR A 1 188 ? -31.084 25.371 51.185 1.00 40.94 188 THR A C 1
ATOM 1509 O O . THR A 1 188 ? -31.596 24.306 50.840 1.00 40.94 188 THR A O 1
ATOM 1512 N N . ALA A 1 189 ? -30.782 26.350 50.332 1.00 57.91 189 ALA A N 1
ATOM 1513 C CA . ALA A 1 189 ? -30.870 26.232 48.884 1.00 57.91 189 ALA A CA 1
ATOM 1514 C C . ALA A 1 189 ? -30.182 24.940 48.387 1.00 57.91 189 ALA A C 1
ATOM 1516 O O . ALA A 1 189 ? -29.176 24.525 48.973 1.00 57.91 189 ALA A O 1
ATOM 1517 N N . PRO A 1 190 ? -30.698 24.295 47.322 1.00 61.97 190 PRO A N 1
ATOM 1518 C CA . PRO A 1 190 ? -30.102 23.079 46.777 1.00 61.97 190 PRO A CA 1
ATOM 1519 C C . PRO A 1 190 ? -28.627 23.310 46.419 1.00 61.97 190 PRO A C 1
ATOM 1521 O O . PRO A 1 190 ? -28.282 24.283 45.749 1.00 61.97 190 PRO A O 1
ATOM 1524 N N . SER A 1 191 ? -27.749 22.409 46.870 1.00 73.31 191 SER A N 1
ATOM 1525 C CA . SER A 1 191 ? -26.317 22.468 46.567 1.00 73.31 191 SER A CA 1
ATOM 1526 C C . SER A 1 191 ? -26.076 22.309 45.062 1.00 73.31 191 SER A 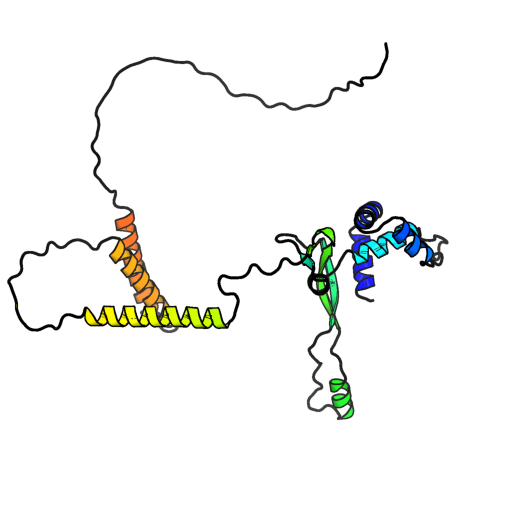C 1
ATOM 1528 O O . SER A 1 191 ? -26.826 21.621 44.367 1.00 73.31 191 SER A O 1
ATOM 1530 N N . ALA A 1 192 ? -24.980 22.876 44.548 1.00 75.44 192 ALA A N 1
ATOM 1531 C CA . ALA A 1 192 ? -24.583 22.754 43.142 1.00 75.44 192 ALA A CA 1
ATOM 1532 C C . ALA A 1 192 ? -24.541 21.288 42.656 1.00 75.44 192 ALA A C 1
ATOM 1534 O O . ALA A 1 192 ? -24.889 20.989 41.513 1.00 75.44 192 ALA A O 1
ATOM 1535 N N . ALA A 1 193 ? -24.160 20.357 43.538 1.00 78.50 193 ALA A N 1
ATOM 1536 C CA . ALA A 1 193 ? -24.134 18.928 43.237 1.00 78.50 193 ALA A CA 1
ATOM 1537 C C . ALA A 1 193 ? -25.540 18.326 43.047 1.00 78.50 193 ALA A C 1
ATOM 1539 O O . ALA A 1 193 ? -25.719 17.429 42.220 1.00 78.50 193 ALA A O 1
ATOM 1540 N N . ASP A 1 194 ? -26.540 18.820 43.777 1.00 82.75 194 ASP A N 1
ATOM 1541 C CA . ASP A 1 194 ? -27.925 18.354 43.677 1.00 82.75 194 ASP A CA 1
ATOM 1542 C C . ASP A 1 194 ? -28.601 18.905 42.419 1.00 82.75 194 ASP A C 1
ATOM 1544 O O . ASP A 1 194 ? -29.338 18.182 41.747 1.00 82.75 194 ASP A O 1
ATOM 1548 N N . LEU A 1 195 ? -28.255 20.133 42.023 1.00 83.88 195 LEU A N 1
ATOM 1549 C CA . LEU A 1 195 ? -28.703 20.734 40.765 1.00 83.88 195 LEU A CA 1
ATOM 1550 C C . LEU A 1 195 ? -28.123 20.010 39.540 1.00 83.88 195 LEU A C 1
ATOM 1552 O O . LEU A 1 195 ? -28.868 19.685 38.617 1.00 83.88 195 LEU A O 1
ATOM 1556 N N . LYS A 1 196 ? -26.828 19.649 39.550 1.00 87.19 196 LYS A N 1
ATOM 1557 C CA . LYS A 1 196 ? -26.220 18.841 38.468 1.00 87.19 196 LYS A CA 1
ATOM 1558 C C . LYS A 1 196 ? -26.864 17.449 38.366 1.00 87.19 196 LYS A C 1
ATOM 1560 O O . LYS A 1 196 ? -27.085 16.947 37.266 1.00 87.19 196 LYS A O 1
ATOM 1565 N N . LYS A 1 197 ? -27.220 16.819 39.495 1.00 86.38 197 LYS A N 1
ATOM 1566 C CA . LYS A 1 197 ? -27.975 15.548 39.498 1.00 86.38 197 LYS A CA 1
ATOM 1567 C C . LYS A 1 1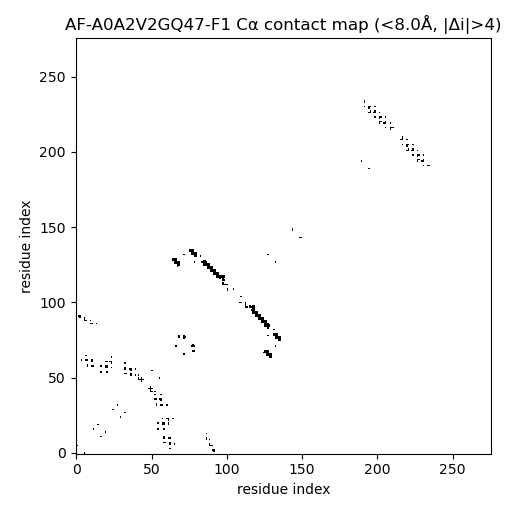97 ? -29.393 15.719 38.946 1.00 86.38 197 LYS A C 1
ATOM 1569 O O . LYS A 1 197 ? -29.858 14.846 38.212 1.00 86.38 197 LYS A O 1
ATOM 1574 N N . ALA A 1 198 ? -30.066 16.822 39.272 1.00 85.38 198 ALA A N 1
ATOM 1575 C CA . ALA A 1 198 ? -31.391 17.140 38.746 1.00 85.38 198 ALA A CA 1
ATOM 1576 C C . ALA A 1 198 ? -31.367 17.367 37.224 1.00 85.38 198 ALA A C 1
ATOM 1578 O O . ALA A 1 198 ? -32.238 16.852 36.525 1.00 85.38 198 ALA A O 1
ATOM 1579 N N . GLU A 1 199 ? -30.336 18.036 36.695 1.00 87.19 199 GLU A N 1
ATOM 1580 C CA . GLU A 1 199 ? -30.138 18.214 35.251 1.00 87.19 199 GLU A CA 1
ATOM 1581 C C . GLU A 1 199 ? -29.940 16.871 34.529 1.00 87.19 199 GLU A C 1
ATOM 1583 O O . GLU A 1 199 ? -30.636 16.590 33.551 1.00 87.19 199 GLU A O 1
ATOM 1588 N N . CYS A 1 200 ? -29.058 16.003 35.038 1.00 88.31 200 CYS A N 1
ATOM 1589 C CA . CYS A 1 200 ? -28.837 14.667 34.470 1.00 88.31 200 CYS A CA 1
ATOM 1590 C C . CYS A 1 200 ? -30.109 13.809 34.482 1.00 88.31 200 CYS A C 1
ATOM 1592 O O . CYS A 1 200 ? -30.387 13.085 33.523 1.00 88.31 200 CYS A O 1
ATOM 1594 N N . LYS A 1 201 ? -30.901 13.895 35.556 1.00 89.62 201 LYS A N 1
ATOM 1595 C CA . LYS A 1 201 ? -32.179 13.187 35.660 1.00 89.62 201 LYS A CA 1
ATOM 1596 C C . LYS A 1 201 ? -33.199 13.719 34.650 1.00 89.62 201 LYS A C 1
ATOM 1598 O O . LYS A 1 201 ? -33.824 12.920 33.961 1.00 89.62 201 LYS A O 1
ATOM 1603 N N . ALA A 1 202 ? -33.318 15.039 34.506 1.00 87.94 202 ALA A N 1
ATOM 1604 C CA . ALA A 1 202 ? -34.224 15.659 33.541 1.00 87.94 202 ALA A CA 1
ATOM 1605 C C . ALA A 1 202 ? -33.829 15.357 32.081 1.00 87.94 202 ALA A C 1
ATOM 1607 O O . ALA A 1 202 ? -34.702 15.129 31.246 1.00 87.94 202 ALA A O 1
ATOM 1608 N N . MET A 1 203 ? -32.527 15.271 31.779 1.00 87.12 203 MET A N 1
ATOM 1609 C CA . MET A 1 203 ? -32.029 14.826 30.471 1.00 87.12 203 MET A CA 1
ATOM 1610 C C . MET A 1 203 ? -32.443 13.379 30.177 1.00 87.12 203 MET A C 1
ATOM 1612 O O . MET A 1 203 ? -32.928 13.077 29.088 1.00 87.12 203 MET A O 1
ATOM 1616 N N . HIS A 1 204 ? -32.282 12.483 31.153 1.00 89.62 204 HIS A N 1
ATOM 1617 C CA . HIS A 1 204 ? -32.669 11.082 31.001 1.00 89.62 204 HIS A CA 1
ATOM 1618 C C . HIS A 1 204 ? -34.188 10.921 30.840 1.00 89.62 204 HIS A C 1
ATOM 1620 O O . HIS A 1 204 ? -34.638 10.136 30.012 1.00 89.62 204 HIS A O 1
ATOM 1626 N N . GLU A 1 205 ? -34.986 11.684 31.591 1.00 87.00 205 GLU A N 1
ATOM 1627 C CA . GLU A 1 205 ? -36.444 11.710 31.439 1.00 87.00 205 GLU A CA 1
ATOM 1628 C C . GLU A 1 205 ? -36.862 12.216 30.053 1.00 87.00 205 GLU A C 1
ATOM 1630 O O . GLU A 1 205 ? -37.746 11.620 29.451 1.00 87.00 205 GLU A O 1
ATOM 1635 N N . PHE A 1 206 ? -36.196 13.238 29.505 1.00 87.62 206 PHE A N 1
ATOM 1636 C CA . PHE A 1 206 ? -36.428 13.700 28.132 1.00 87.62 206 PHE A CA 1
ATOM 1637 C C . PHE A 1 206 ? -36.094 12.633 27.083 1.00 87.62 206 PHE A C 1
ATOM 1639 O O . PHE A 1 206 ? -36.893 12.402 26.179 1.00 87.62 206 PHE A O 1
ATOM 1646 N N . MET A 1 207 ? -34.954 11.950 27.217 1.00 86.06 207 MET A N 1
ATOM 1647 C CA . MET A 1 207 ? -34.556 10.874 26.298 1.00 86.06 207 MET A CA 1
ATOM 1648 C C . MET A 1 207 ? -35.458 9.637 26.383 1.00 86.06 207 MET A C 1
ATOM 1650 O O . MET A 1 207 ? -35.517 8.863 25.432 1.00 86.06 207 MET A O 1
ATOM 1654 N N . ALA A 1 208 ? -36.147 9.445 27.509 1.00 87.06 208 ALA A N 1
ATOM 1655 C CA . ALA A 1 208 ? -37.094 8.354 27.705 1.00 87.06 208 ALA A CA 1
ATOM 1656 C C . ALA A 1 208 ? -38.495 8.646 27.131 1.00 87.06 208 ALA A C 1
ATOM 1658 O O . ALA A 1 208 ? -39.309 7.726 27.054 1.00 87.06 208 ALA A O 1
ATOM 1659 N N . VAL A 1 209 ? -38.799 9.891 26.731 1.00 87.38 209 VAL A N 1
ATOM 1660 C CA . VAL A 1 209 ? -40.068 10.211 26.060 1.00 87.38 209 VAL A CA 1
ATOM 1661 C C . VAL A 1 209 ? -39.998 9.804 24.588 1.00 87.38 209 VAL A C 1
ATOM 1663 O O . VAL A 1 209 ? -39.101 10.229 23.860 1.00 87.38 209 VAL A O 1
ATOM 1666 N N . SER A 1 210 ? -40.976 9.011 24.144 1.00 77.25 210 SER A N 1
ATOM 1667 C CA . SER A 1 210 ? -41.112 8.591 22.744 1.00 77.25 210 SER A CA 1
ATOM 1668 C C . SER A 1 210 ? -41.309 9.790 21.813 1.00 77.25 210 SER A C 1
ATOM 1670 O O . SER A 1 210 ? -42.030 10.734 22.142 1.00 77.25 210 SER A O 1
ATOM 1672 N N . ALA A 1 211 ? -40.688 9.754 20.632 1.00 72.38 211 ALA A N 1
ATOM 1673 C CA . ALA A 1 211 ? -40.711 10.865 19.678 1.00 72.38 211 ALA A CA 1
ATOM 1674 C C . ALA A 1 211 ? -42.108 11.140 19.083 1.00 72.38 211 ALA A C 1
ATOM 1676 O O . ALA A 1 211 ? -42.346 12.229 18.557 1.00 72.38 211 ALA A O 1
ATOM 1677 N N . GLU A 1 212 ? -43.038 10.186 19.185 1.00 76.38 212 GLU A N 1
ATOM 1678 C CA . GLU A 1 212 ? -44.426 10.343 18.744 1.00 76.38 212 GLU A CA 1
ATOM 1679 C C . GLU A 1 212 ? -45.262 11.210 19.704 1.00 76.38 212 GLU A C 1
ATOM 1681 O O . GLU A 1 212 ? -46.274 11.777 19.291 1.00 76.38 212 GLU A O 1
ATOM 1686 N N . ASP A 1 213 ? -44.826 11.388 20.958 1.00 81.75 213 ASP A N 1
ATOM 1687 C CA . ASP A 1 213 ? -45.568 12.123 21.987 1.00 81.75 213 ASP A CA 1
ATOM 1688 C C . ASP A 1 213 ? -45.015 13.547 22.174 1.00 81.75 213 ASP A C 1
ATOM 1690 O O . ASP A 1 213 ? -44.430 13.938 23.192 1.00 81.75 213 ASP A O 1
ATOM 1694 N N . ARG A 1 214 ? -45.202 14.354 21.122 1.00 71.94 214 ARG A N 1
ATOM 1695 C CA . ARG A 1 214 ? -44.754 15.755 21.028 1.00 71.94 214 ARG A CA 1
ATOM 1696 C C . ARG A 1 214 ? -45.089 16.622 22.260 1.00 71.94 214 ARG A C 1
ATOM 1698 O O . ARG A 1 214 ? -44.206 17.377 22.681 1.00 71.94 214 ARG A O 1
ATOM 1705 N N . PRO A 1 215 ? -46.291 16.563 22.879 1.00 81.38 215 PRO A N 1
ATOM 1706 C CA . PRO A 1 215 ? -46.570 17.359 24.077 1.00 81.38 215 PRO A CA 1
ATOM 1707 C C . PRO A 1 215 ? -45.808 16.869 25.317 1.00 81.38 215 PRO A C 1
ATOM 1709 O O . PRO A 1 215 ? -45.402 17.690 26.143 1.00 81.38 215 PRO A O 1
ATOM 1712 N N . ALA A 1 216 ? -45.575 15.562 25.462 1.00 80.00 216 ALA A N 1
ATOM 1713 C CA . ALA A 1 216 ? -44.773 15.015 26.554 1.00 80.00 216 ALA A CA 1
ATOM 1714 C C . ALA A 1 216 ? -43.287 15.377 26.391 1.00 80.00 216 ALA A C 1
ATOM 1716 O O . ALA A 1 216 ? -42.632 15.774 27.358 1.00 80.00 216 ALA A O 1
ATOM 1717 N N . GLN A 1 217 ? -42.783 15.347 25.154 1.00 83.50 217 GLN A N 1
ATOM 1718 C CA . GLN A 1 217 ? -41.408 15.715 24.829 1.00 83.50 217 GLN A CA 1
ATOM 1719 C C . GLN A 1 217 ? -41.147 17.206 25.101 1.00 83.50 217 GLN A C 1
ATOM 1721 O O . GLN A 1 217 ? -40.126 17.557 25.694 1.00 83.50 217 GLN A O 1
ATOM 1726 N N . ALA A 1 218 ? -42.095 18.087 24.758 1.00 86.12 218 ALA A N 1
ATOM 1727 C CA . ALA A 1 218 ? -42.004 19.519 25.051 1.00 86.12 218 ALA A CA 1
ATOM 1728 C C . ALA A 1 218 ? -41.959 19.813 26.562 1.00 86.12 218 ALA A C 1
ATOM 1730 O O . ALA A 1 218 ? -41.158 20.636 27.009 1.00 86.12 218 ALA A O 1
ATOM 1731 N N . LYS A 1 219 ? -42.765 19.104 27.366 1.00 86.81 219 LYS A N 1
ATOM 1732 C CA . LYS A 1 219 ? -42.761 19.232 28.834 1.00 86.81 219 LYS A CA 1
ATOM 1733 C C . LYS A 1 219 ? -41.452 18.736 29.451 1.00 86.81 219 LYS A C 1
ATOM 1735 O O . LYS A 1 219 ? -40.922 19.387 30.348 1.00 86.81 219 LYS A O 1
ATOM 1740 N N . ALA A 1 220 ? -40.920 17.610 28.979 1.00 85.56 220 ALA A N 1
ATOM 1741 C CA . ALA A 1 220 ? -39.646 17.081 29.464 1.00 85.56 220 ALA A CA 1
ATOM 1742 C C . ALA A 1 220 ? -38.458 17.977 29.063 1.00 85.56 220 ALA A C 1
ATOM 1744 O O . ALA A 1 220 ? -37.560 18.212 29.869 1.00 85.56 220 ALA A O 1
ATOM 1745 N N . LEU A 1 221 ? -38.493 18.567 27.863 1.00 87.88 221 LEU A N 1
ATOM 1746 C CA . LEU A 1 221 ? -37.493 19.535 27.409 1.00 87.88 221 LEU A CA 1
ATOM 1747 C C . LEU A 1 221 ? -37.527 20.836 28.222 1.00 87.88 221 LEU A C 1
ATOM 1749 O O . LEU A 1 221 ? -36.470 21.369 28.556 1.00 87.88 221 LEU A O 1
ATOM 1753 N N . ALA A 1 222 ? -38.719 21.341 28.556 1.00 88.94 222 ALA A N 1
ATOM 1754 C CA . ALA A 1 222 ? -38.874 22.513 29.419 1.00 88.94 222 ALA A CA 1
ATOM 1755 C C . ALA A 1 222 ? -38.262 22.262 30.807 1.00 88.94 222 ALA A C 1
ATOM 1757 O O . ALA A 1 222 ? -37.422 23.040 31.250 1.00 88.94 222 ALA A O 1
ATOM 1758 N N . LYS A 1 223 ? -38.570 21.111 31.420 1.00 89.94 223 LYS A N 1
ATOM 1759 C CA . LYS A 1 223 ? -37.972 20.690 32.698 1.00 89.94 223 LYS A CA 1
ATOM 1760 C C . LYS A 1 223 ? -36.447 20.575 32.635 1.00 89.94 223 LYS A C 1
ATOM 1762 O O . LYS A 1 223 ? -35.761 20.996 33.562 1.00 89.94 223 LYS A O 1
ATOM 1767 N N . TRP A 1 224 ? -35.894 20.026 31.548 1.00 88.69 224 TRP A N 1
ATOM 1768 C CA . TRP A 1 224 ? -34.439 19.932 31.385 1.00 88.69 224 TRP A CA 1
ATOM 1769 C C . TRP A 1 224 ? -33.780 21.311 31.239 1.00 88.69 224 TRP A C 1
ATOM 1771 O O . TRP A 1 224 ? -32.727 21.552 31.829 1.00 88.69 224 TRP A O 1
ATOM 1781 N N . ARG A 1 225 ? -34.416 22.245 30.522 1.00 90.12 225 ARG A N 1
ATOM 1782 C CA . ARG A 1 225 ? -33.927 23.628 30.402 1.00 90.12 225 ARG A CA 1
ATOM 1783 C C . ARG A 1 225 ? -33.954 24.376 31.732 1.00 90.12 225 ARG A C 1
ATOM 1785 O O . ARG A 1 225 ? -32.974 25.043 32.043 1.00 90.12 225 ARG A O 1
ATOM 1792 N N . GLU A 1 226 ? -35.015 24.234 32.520 1.00 89.06 226 GLU A N 1
ATOM 1793 C CA . GLU A 1 226 ? -35.108 24.837 33.858 1.00 89.06 226 GLU A CA 1
ATOM 1794 C C . GLU A 1 226 ? -34.018 24.304 34.798 1.00 89.06 226 GLU A C 1
ATOM 1796 O O . GLU A 1 226 ? -33.331 25.082 35.456 1.00 89.06 226 GLU A O 1
ATOM 1801 N N . ALA A 1 227 ? -33.784 22.987 34.801 1.00 86.56 227 ALA A N 1
ATOM 1802 C CA . ALA A 1 227 ? -32.723 22.382 35.606 1.00 86.56 227 ALA A CA 1
ATOM 1803 C C . ALA A 1 227 ? -31.322 22.863 35.185 1.00 86.56 227 ALA A C 1
ATOM 1805 O O . ALA A 1 227 ? -30.484 23.166 36.035 1.00 86.56 227 ALA A O 1
ATOM 1806 N N . ARG A 1 228 ? -31.076 22.990 33.876 1.00 88.25 228 ARG A N 1
ATOM 1807 C CA . ARG A 1 228 ? -29.812 23.504 33.328 1.00 88.25 228 ARG A CA 1
ATOM 1808 C C . ARG A 1 228 ? -29.607 24.993 33.616 1.00 88.25 228 ARG A C 1
ATOM 1810 O O . ARG A 1 228 ? -28.476 25.415 33.845 1.00 88.25 228 ARG A O 1
ATOM 1817 N N . GLN A 1 229 ? -30.683 25.779 33.638 1.00 87.38 229 GLN A N 1
ATOM 1818 C CA . GLN A 1 229 ? -30.633 27.188 34.023 1.00 87.38 229 GLN A CA 1
ATOM 1819 C C . GLN A 1 229 ? -30.282 27.338 35.509 1.00 87.38 229 GLN A C 1
ATOM 1821 O O . GLN A 1 229 ? -29.357 28.074 35.829 1.00 87.38 229 GLN A O 1
ATOM 1826 N N . ALA A 1 230 ? -30.902 26.554 36.397 1.00 84.81 230 ALA A N 1
ATOM 1827 C CA . ALA A 1 230 ? -30.584 26.570 37.827 1.00 84.81 230 ALA A CA 1
ATOM 1828 C C . ALA A 1 230 ? -29.119 26.189 38.117 1.00 84.81 230 ALA A C 1
ATOM 1830 O O . ALA A 1 230 ? -28.468 26.777 38.980 1.00 84.81 230 ALA A O 1
ATOM 1831 N N . VAL A 1 231 ? -28.571 25.230 37.364 1.00 83.62 231 VAL A N 1
ATOM 1832 C CA . VAL A 1 231 ? -27.142 24.889 37.407 1.00 83.62 231 VAL A CA 1
ATOM 1833 C C . VAL A 1 231 ? -26.273 26.065 36.955 1.00 83.62 231 VAL A C 1
ATOM 1835 O O . VAL A 1 231 ? -25.285 26.378 37.616 1.00 83.62 231 VAL A O 1
ATOM 1838 N N . ALA A 1 232 ? -26.635 26.719 35.849 1.00 84.81 232 ALA A N 1
ATOM 1839 C CA . ALA A 1 232 ? -25.898 27.864 35.325 1.00 84.81 232 ALA A CA 1
ATOM 1840 C C . ALA A 1 232 ? -25.945 29.078 36.268 1.00 84.81 232 ALA A C 1
ATOM 1842 O O . ALA A 1 232 ? -24.956 29.800 36.369 1.00 84.81 232 ALA A O 1
ATOM 1843 N N . ASP A 1 233 ? -27.055 29.289 36.974 1.00 81.44 233 ASP A N 1
ATOM 1844 C CA . ASP A 1 233 ? -27.221 30.394 37.921 1.00 81.44 233 ASP A CA 1
ATOM 1845 C C . ASP A 1 233 ? -26.340 30.206 39.165 1.00 81.44 233 ASP A C 1
ATOM 1847 O O . ASP A 1 233 ? -25.685 31.153 39.602 1.00 81.44 233 ASP A O 1
ATOM 1851 N N . VAL A 1 234 ? -26.215 28.972 39.671 1.00 79.25 234 VAL A N 1
ATOM 1852 C CA . VAL A 1 234 ? -25.287 28.648 40.771 1.00 79.25 234 VAL A CA 1
ATOM 1853 C C . VAL A 1 234 ? -23.820 28.693 40.329 1.00 79.25 234 VAL A C 1
ATOM 1855 O O . VAL A 1 234 ? -22.950 29.089 41.105 1.00 79.25 234 VAL A O 1
ATOM 1858 N N . GLU A 1 235 ? -23.527 28.333 39.079 1.00 72.88 235 GLU A N 1
ATOM 1859 C CA . GLU A 1 235 ? -22.171 28.394 38.516 1.00 72.88 235 GLU A CA 1
ATOM 1860 C C . GLU A 1 235 ? -21.714 29.846 38.252 1.00 72.88 235 GLU A C 1
ATOM 1862 O O . GLU A 1 235 ? -20.517 30.130 38.268 1.00 72.88 235 GLU A O 1
ATOM 1867 N N . LYS A 1 236 ? -22.659 30.782 38.072 1.00 71.56 236 LYS A N 1
ATOM 1868 C CA . LYS A 1 236 ? -22.400 32.218 37.859 1.00 71.56 236 LYS A CA 1
ATOM 1869 C C . LYS A 1 236 ? -22.383 33.065 39.136 1.00 71.56 236 LYS A C 1
ATOM 1871 O O . LYS A 1 236 ? -21.882 34.187 39.087 1.00 71.56 236 LYS A O 1
ATOM 1876 N N . THR A 1 237 ? -22.895 32.582 40.271 1.00 47.00 237 THR A N 1
ATOM 1877 C CA . THR A 1 237 ? -22.812 33.315 41.547 1.00 47.00 237 THR A CA 1
ATOM 1878 C C . THR A 1 237 ? -21.381 33.313 42.113 1.00 47.00 237 THR A C 1
ATO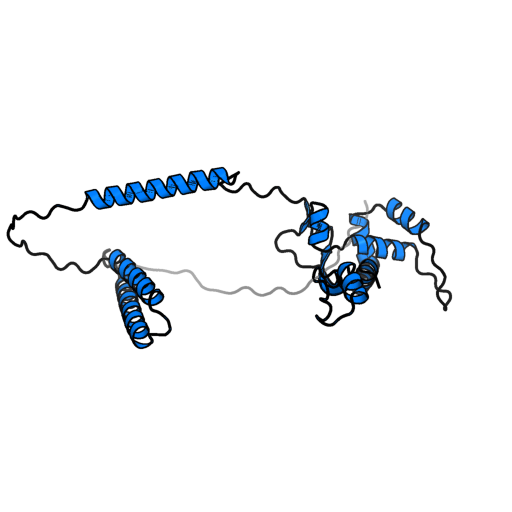M 1880 O O . THR A 1 237 ? -20.847 32.242 42.413 1.00 47.00 237 THR A O 1
ATOM 1883 N N . PRO A 1 238 ? -20.731 34.485 42.286 1.00 41.88 238 PRO A N 1
ATOM 1884 C CA . PRO A 1 238 ? -19.350 34.569 42.746 1.00 41.88 238 PRO A CA 1
ATOM 1885 C C . PRO A 1 238 ? -19.225 34.179 44.222 1.00 41.88 238 PRO A C 1
ATOM 1887 O O . PRO A 1 238 ? -19.935 34.673 45.097 1.00 41.88 238 PRO A O 1
ATOM 1890 N N . LYS A 1 239 ? -18.247 33.319 44.500 1.00 36.66 239 LYS A N 1
ATOM 1891 C CA . LYS A 1 239 ? -17.773 32.962 45.838 1.00 36.66 239 LYS A CA 1
ATOM 1892 C C . LYS A 1 239 ? -17.106 34.196 46.470 1.00 36.66 239 LYS A C 1
ATOM 1894 O O . LYS A 1 239 ? -15.922 34.433 46.260 1.00 36.66 239 LYS A O 1
ATOM 1899 N N . SER A 1 240 ? -17.862 35.014 47.203 1.00 28.52 240 SER A N 1
ATOM 1900 C CA . SER A 1 240 ? -17.307 36.120 47.993 1.00 28.52 240 SER A CA 1
ATOM 1901 C C . SER A 1 240 ? -16.851 35.616 49.362 1.00 28.52 240 SER A C 1
ATOM 1903 O O . SER A 1 240 ? -17.686 35.255 50.188 1.00 28.52 240 SER A O 1
ATOM 1905 N N . ALA A 1 241 ? -15.531 35.562 49.568 1.00 29.86 241 ALA A N 1
ATOM 1906 C CA . ALA A 1 241 ? -14.844 36.078 50.758 1.00 29.86 241 ALA A CA 1
ATOM 1907 C C . ALA A 1 241 ? -13.326 35.818 50.658 1.00 29.86 241 ALA A C 1
ATOM 1909 O O . ALA A 1 241 ? -12.848 34.728 50.965 1.00 29.86 241 ALA A O 1
ATOM 1910 N N . ALA A 1 242 ? -12.565 36.848 50.288 1.00 29.23 242 ALA A N 1
ATOM 1911 C CA . ALA A 1 242 ? -11.250 37.119 50.869 1.00 29.23 242 ALA A CA 1
ATOM 1912 C C . ALA A 1 242 ? -11.042 38.651 50.885 1.00 29.23 242 ALA A C 1
ATOM 1914 O O . ALA A 1 242 ? -11.393 39.308 49.903 1.00 29.23 242 ALA A O 1
ATOM 1915 N N . PRO A 1 243 ? -10.575 39.233 52.005 1.00 30.78 243 PRO A N 1
ATOM 1916 C CA . PRO A 1 243 ? -10.692 40.659 52.297 1.00 30.78 243 PRO A CA 1
ATOM 1917 C C . PRO A 1 243 ? -9.609 41.516 51.625 1.00 30.78 243 PRO A C 1
ATOM 1919 O O . PRO A 1 243 ? -8.515 41.054 51.309 1.00 30.78 243 PRO A O 1
ATOM 1922 N N . ALA A 1 244 ? -9.956 42.786 51.425 1.00 31.83 244 ALA A N 1
ATOM 1923 C CA . ALA A 1 244 ? -9.159 43.828 50.788 1.00 31.83 244 ALA A CA 1
ATOM 1924 C C . ALA A 1 244 ? -7.854 44.175 51.531 1.00 31.83 244 ALA A C 1
ATOM 1926 O O . ALA A 1 244 ? -7.815 44.120 52.760 1.00 31.83 244 ALA A O 1
ATOM 1927 N N . PRO A 1 245 ? -6.861 44.722 50.810 1.00 30.88 245 PRO A N 1
ATOM 1928 C CA . PRO A 1 245 ? -5.969 45.729 51.366 1.00 30.88 245 PRO A CA 1
ATOM 1929 C C . PRO A 1 245 ? -6.114 47.074 50.627 1.00 30.88 245 PRO A C 1
ATOM 1931 O O . PRO A 1 245 ? -6.079 47.148 49.399 1.00 30.88 245 PRO A O 1
ATOM 1934 N N . ALA A 1 246 ? -6.265 48.149 51.402 1.00 28.73 246 ALA A N 1
ATOM 1935 C CA . ALA A 1 246 ? -6.035 49.540 50.990 1.00 28.73 246 ALA A CA 1
ATOM 1936 C C . ALA A 1 246 ? -4.554 49.943 51.315 1.00 28.73 246 ALA A C 1
ATOM 1938 O O . ALA A 1 246 ? -3.811 49.089 51.791 1.00 28.73 246 ALA A O 1
ATOM 1939 N N . PRO A 1 247 ? -4.078 51.195 51.118 1.00 40.12 247 PRO A N 1
ATOM 1940 C CA . PRO A 1 247 ? -3.427 51.701 49.892 1.00 40.12 247 PRO A CA 1
ATOM 1941 C C . PRO A 1 247 ? -2.003 52.335 50.063 1.00 40.12 247 PRO A C 1
ATOM 1943 O O . PRO A 1 247 ? -1.712 52.870 51.123 1.00 40.12 247 PRO A O 1
ATOM 1946 N N . LYS A 1 248 ? -1.227 52.414 48.945 1.00 33.41 248 LYS A N 1
ATOM 1947 C CA . LYS A 1 248 ? -0.094 53.344 48.559 1.00 33.41 248 LYS A CA 1
ATOM 1948 C C . LYS A 1 248 ? 1.209 53.365 49.426 1.00 33.41 248 LYS A C 1
ATOM 1950 O O . LYS A 1 248 ? 1.107 52.937 50.566 1.00 33.41 248 LYS A O 1
ATOM 1955 N N . PRO A 1 249 ? 2.414 53.848 48.965 1.00 38.47 249 PRO A N 1
ATOM 1956 C CA . PRO A 1 249 ? 2.690 54.900 47.944 1.00 38.47 249 PRO A CA 1
ATOM 1957 C C . PRO A 1 249 ? 3.959 54.787 47.014 1.00 38.47 249 PRO A C 1
ATOM 1959 O O . PRO A 1 249 ? 4.800 53.919 47.185 1.00 38.47 249 PRO A O 1
ATOM 1962 N N . GLU A 1 250 ? 4.043 55.738 46.052 1.00 28.53 250 GLU A N 1
ATOM 1963 C CA . GLU A 1 250 ? 5.220 56.427 45.419 1.00 28.53 250 GLU A CA 1
ATOM 1964 C C . GLU A 1 250 ? 6.267 55.664 44.548 1.00 28.53 250 GLU A C 1
ATOM 1966 O O . GLU A 1 250 ? 6.903 54.724 44.992 1.00 28.53 250 GLU A O 1
ATOM 1971 N N . ALA A 1 251 ? 6.355 55.943 43.225 1.00 29.92 251 ALA A N 1
ATOM 1972 C CA . ALA A 1 251 ? 7.272 56.880 42.502 1.00 29.92 251 ALA A CA 1
ATOM 1973 C C . ALA A 1 251 ? 8.727 56.339 42.353 1.00 29.92 251 ALA A C 1
ATOM 1975 O O . ALA A 1 251 ? 9.311 55.946 43.345 1.00 29.92 251 ALA A O 1
ATOM 1976 N N . LYS A 1 252 ? 9.454 56.295 41.216 1.00 32.66 252 LYS A N 1
ATOM 1977 C CA . LYS A 1 252 ? 9.452 56.933 39.872 1.00 32.66 252 LYS A CA 1
ATOM 1978 C C . LYS A 1 252 ? 10.483 56.147 38.963 1.00 32.66 252 LYS A C 1
ATOM 1980 O O . LYS A 1 252 ? 10.957 55.111 39.410 1.00 32.66 252 LYS A O 1
ATOM 1985 N N . PRO A 1 253 ? 10.867 56.571 37.733 1.00 40.09 253 PRO A N 1
ATOM 1986 C CA . PRO A 1 253 ? 10.537 55.968 36.425 1.00 40.09 253 PRO A CA 1
ATOM 1987 C C . PRO A 1 253 ? 11.676 55.192 35.697 1.00 40.09 253 PRO A C 1
ATOM 1989 O O . PRO A 1 253 ? 12.851 55.381 35.995 1.00 40.09 253 PRO A O 1
ATOM 1992 N N . GLN A 1 254 ? 11.348 54.430 34.638 1.00 33.62 254 GLN A N 1
ATOM 1993 C CA . GLN A 1 254 ? 12.298 54.038 33.572 1.00 33.62 254 GLN A CA 1
ATOM 1994 C C . GLN A 1 254 ? 11.680 54.152 32.155 1.00 33.62 254 GLN A C 1
ATOM 1996 O O . GLN A 1 254 ? 10.455 54.089 32.035 1.00 33.62 254 GLN A O 1
ATOM 2001 N N . PRO A 1 255 ? 12.496 54.392 31.103 1.00 36.09 255 PRO A N 1
ATOM 2002 C CA . PRO A 1 255 ? 12.088 55.043 29.852 1.00 36.09 255 PRO A CA 1
ATOM 2003 C C . PRO A 1 255 ? 11.716 54.089 28.699 1.00 36.09 255 PRO A C 1
ATOM 2005 O O . PRO A 1 255 ? 12.088 52.921 28.674 1.00 36.09 255 PRO A O 1
ATOM 2008 N N . GLN A 1 256 ? 10.993 54.658 27.730 1.00 32.62 256 GLN A N 1
ATOM 2009 C CA . GLN A 1 256 ? 10.479 54.096 26.471 1.00 32.62 256 GLN A CA 1
ATOM 2010 C C . GLN A 1 256 ? 11.531 53.859 25.364 1.00 32.62 256 GLN A C 1
ATOM 2012 O O . GLN A 1 256 ? 12.555 54.537 25.353 1.00 32.62 256 GLN A O 1
ATOM 2017 N N . ALA A 1 257 ? 11.112 53.045 24.369 1.00 31.41 257 ALA A N 1
ATOM 2018 C CA . ALA A 1 257 ? 11.496 52.942 22.933 1.00 31.41 257 ALA A CA 1
ATOM 2019 C C . ALA A 1 257 ? 12.095 51.559 22.579 1.00 31.41 257 ALA A C 1
ATOM 2021 O O . ALA A 1 257 ? 12.875 51.040 23.362 1.00 31.41 257 ALA A O 1
ATOM 2022 N N . ALA A 1 258 ? 11.851 50.863 21.459 1.00 36.31 258 ALA A N 1
ATOM 2023 C CA . ALA A 1 258 ? 10.995 50.938 20.259 1.00 36.31 258 ALA A CA 1
ATOM 2024 C C . ALA A 1 258 ? 11.134 49.557 19.520 1.00 36.31 258 ALA A C 1
ATOM 2026 O O . ALA A 1 258 ? 12.041 48.800 19.874 1.00 36.31 258 ALA A O 1
ATOM 2027 N N . PRO A 1 259 ? 10.274 49.171 18.548 1.00 39.12 259 PRO A N 1
ATOM 2028 C CA . PRO A 1 259 ? 10.233 47.804 17.986 1.00 39.12 259 PRO A CA 1
ATOM 2029 C C . PRO A 1 259 ? 11.268 47.510 16.873 1.00 39.12 259 PRO A C 1
ATOM 2031 O O . PRO A 1 259 ? 11.685 48.406 16.144 1.00 39.12 259 PRO A O 1
ATOM 2034 N N . ALA A 1 260 ? 11.652 46.232 16.740 1.00 39.97 260 ALA A N 1
ATOM 2035 C CA . ALA A 1 260 ? 12.692 45.715 15.835 1.00 39.97 260 ALA A CA 1
ATOM 2036 C C . ALA A 1 260 ? 12.220 45.498 14.370 1.00 39.97 260 ALA A C 1
ATOM 2038 O O . ALA A 1 260 ? 11.071 45.094 14.173 1.00 39.97 260 ALA A O 1
ATOM 2039 N N . PRO A 1 261 ? 13.085 45.705 13.351 1.00 39.59 261 PRO A N 1
ATOM 2040 C CA . PRO A 1 261 ? 12.760 45.493 11.935 1.00 39.59 261 PRO A CA 1
ATOM 2041 C C . PRO A 1 261 ? 13.187 44.123 11.358 1.00 39.59 261 PRO A C 1
ATOM 2043 O O . PRO A 1 261 ? 14.147 43.502 11.813 1.00 39.59 261 PRO A O 1
ATOM 2046 N N . SER A 1 262 ? 12.461 43.714 10.306 1.00 34.31 262 SER A N 1
ATOM 2047 C CA . SER A 1 262 ? 12.713 42.607 9.363 1.00 34.31 262 SER A CA 1
ATOM 2048 C C . SER A 1 262 ? 14.120 42.588 8.758 1.00 34.31 262 SER A C 1
ATOM 2050 O O . SER A 1 262 ? 14.661 43.642 8.429 1.00 34.31 262 SER A O 1
ATOM 2052 N N . ALA A 1 263 ? 14.633 41.386 8.474 1.00 37.09 263 ALA A N 1
ATOM 2053 C CA . ALA A 1 263 ? 15.787 41.167 7.604 1.00 37.09 263 ALA A CA 1
ATOM 2054 C C . ALA A 1 263 ? 15.413 40.235 6.440 1.00 37.09 263 ALA A C 1
ATOM 2056 O O . ALA A 1 263 ? 14.971 39.104 6.645 1.00 37.09 263 ALA A O 1
ATOM 2057 N N . ASP A 1 264 ? 15.595 40.769 5.238 1.00 34.06 264 ASP A N 1
ATOM 2058 C CA . ASP A 1 264 ? 15.568 40.127 3.928 1.00 34.06 264 ASP A CA 1
ATOM 2059 C C . ASP A 1 264 ? 17.018 40.131 3.382 1.00 34.06 264 ASP A C 1
ATOM 2061 O O . ASP A 1 264 ? 17.830 40.950 3.821 1.00 34.06 264 ASP A O 1
ATOM 2065 N N . ASN A 1 265 ? 17.297 39.267 2.402 1.00 34.97 265 ASN A N 1
ATOM 2066 C CA . ASN A 1 265 ? 18.535 39.055 1.622 1.00 34.97 265 ASN A CA 1
ATOM 2067 C C . ASN A 1 265 ? 19.678 38.155 2.156 1.00 34.97 265 ASN A C 1
ATOM 2069 O O . ASN A 1 265 ? 20.427 38.480 3.074 1.00 34.97 265 ASN A O 1
ATOM 2073 N N . ALA A 1 266 ? 19.890 37.065 1.406 1.00 34.38 266 ALA A N 1
ATOM 2074 C CA . ALA A 1 266 ? 21.179 36.417 1.119 1.00 34.38 266 ALA A CA 1
ATOM 2075 C C . ALA A 1 266 ? 21.740 36.970 -0.225 1.00 34.38 266 ALA A C 1
ATOM 2077 O O . ALA A 1 266 ? 21.061 37.800 -0.833 1.00 34.38 266 ALA A O 1
ATOM 2078 N N . PRO A 1 267 ? 22.856 36.474 -0.813 1.00 46.66 267 PRO A N 1
ATOM 2079 C CA . PRO A 1 267 ? 23.993 35.712 -0.277 1.00 46.66 267 PRO A CA 1
ATOM 2080 C C . PRO A 1 267 ? 25.362 36.358 -0.623 1.00 46.66 267 PRO A C 1
ATOM 2082 O O . PRO A 1 267 ? 25.494 37.089 -1.602 1.00 46.66 267 PRO A O 1
ATOM 2085 N N . ALA A 1 268 ? 26.424 36.018 0.115 1.00 36.44 268 ALA A N 1
ATOM 2086 C CA . ALA A 1 268 ? 27.802 36.285 -0.308 1.00 36.44 268 ALA A CA 1
ATOM 2087 C C . ALA A 1 268 ? 28.663 35.020 -0.197 1.00 36.44 268 ALA A C 1
ATOM 2089 O O . ALA A 1 268 ? 28.791 34.399 0.854 1.00 36.44 268 ALA A O 1
ATOM 2090 N N . TYR A 1 269 ? 29.199 34.673 -1.358 1.00 31.64 269 TYR A N 1
ATOM 2091 C CA . TYR A 1 269 ? 30.186 33.664 -1.707 1.00 31.64 269 TYR A CA 1
ATOM 2092 C C . TYR A 1 269 ? 31.503 33.860 -0.935 1.00 31.64 269 TYR A C 1
ATOM 2094 O O . TYR A 1 269 ? 32.009 34.979 -0.875 1.00 31.64 269 TYR A O 1
ATOM 2102 N N . CYS A 1 270 ? 32.093 32.789 -0.400 1.00 36.97 270 CYS A N 1
ATOM 2103 C CA . CYS A 1 270 ? 33.532 32.743 -0.130 1.00 36.97 270 CYS A CA 1
ATOM 2104 C C . CYS A 1 270 ? 34.015 31.289 -0.191 1.00 36.97 270 CYS A C 1
ATOM 2106 O O . CYS A 1 270 ? 33.802 30.499 0.730 1.00 36.97 270 CYS A O 1
ATOM 2108 N N . GLU A 1 271 ? 34.618 30.941 -1.326 1.00 40.75 271 GLU A N 1
ATOM 2109 C CA . GLU A 1 271 ? 35.440 29.751 -1.501 1.00 40.75 271 GLU A CA 1
ATOM 2110 C C . GLU A 1 271 ? 36.704 29.866 -0.649 1.00 40.75 271 GLU A C 1
ATOM 2112 O O . GLU A 1 271 ? 37.387 30.890 -0.660 1.00 40.75 271 GLU A O 1
ATOM 2117 N N . GLN A 1 272 ? 37.046 28.789 0.054 1.00 39.03 272 GLN A N 1
ATOM 2118 C CA . GLN A 1 272 ? 38.325 28.651 0.732 1.00 39.03 272 GLN A CA 1
ATOM 2119 C C . GLN A 1 272 ? 39.133 27.545 0.056 1.00 39.03 272 GLN A C 1
ATOM 2121 O O . GLN A 1 272 ? 38.984 26.363 0.350 1.00 39.03 272 GLN A O 1
ATOM 2126 N N . THR A 1 273 ? 40.020 27.961 -0.846 1.00 40.94 273 THR A N 1
ATOM 2127 C CA . THR A 1 273 ? 41.138 27.164 -1.359 1.00 40.94 273 THR A CA 1
ATOM 2128 C C . THR A 1 273 ? 42.372 28.050 -1.454 1.00 40.94 273 THR A C 1
ATOM 2130 O O . THR A 1 273 ? 42.334 29.047 -2.169 1.00 40.94 273 THR A O 1
ATOM 2133 N N . SER A 1 274 ? 43.449 27.653 -0.763 1.00 42.22 274 SER A N 1
ATOM 2134 C CA . SER A 1 274 ? 44.852 27.567 -1.228 1.00 42.22 274 SER A CA 1
ATOM 2135 C C . SER A 1 274 ? 45.915 27.981 -0.189 1.00 42.22 274 SER A C 1
ATOM 2137 O O . SER A 1 274 ? 45.888 29.074 0.361 1.00 42.22 274 SER A O 1
ATOM 2139 N N . PHE A 1 275 ? 46.826 27.022 0.041 1.00 33.09 275 PHE A N 1
ATOM 2140 C CA . PHE A 1 275 ? 48.288 27.116 0.198 1.00 33.09 275 PHE A CA 1
ATOM 2141 C C . PHE A 1 275 ? 48.917 28.159 1.143 1.00 33.09 275 PHE A C 1
ATOM 2143 O O . PHE A 1 275 ? 48.934 29.350 0.845 1.00 33.09 275 PHE A O 1
ATOM 2150 N N . CYS A 1 276 ? 49.574 27.673 2.205 1.00 40.38 276 CYS A N 1
ATOM 2151 C CA . CYS A 1 276 ? 51.040 27.545 2.349 1.00 40.38 276 CYS A CA 1
ATOM 2152 C C . CYS A 1 276 ? 51.376 26.835 3.670 1.00 40.38 276 CYS A C 1
ATOM 2154 O O . CYS A 1 276 ? 50.618 27.027 4.647 1.00 40.38 276 CYS A O 1
#

Solvent-accessible surface area (backbone atoms only — not comparable to full-atom values): 17347 Å² total; per-residue (Å²): 137,55,57,68,58,48,46,32,54,50,44,62,73,77,38,55,73,69,54,28,44,59,59,29,61,75,80,44,55,71,71,57,51,51,56,48,25,73,69,58,84,80,74,57,46,101,82,67,54,60,77,58,50,60,63,52,33,34,47,51,54,33,28,74,38,46,41,40,66,71,57,36,45,74,74,50,25,35,71,44,92,89,70,73,64,75,46,78,50,72,35,74,40,78,33,88,62,53,70,77,63,60,94,86,54,52,70,70,55,46,54,52,37,69,69,45,85,37,50,74,41,77,38,87,38,50,25,36,43,61,88,52,39,40,73,58,69,76,75,77,76,52,102,51,87,46,74,63,50,48,52,54,50,52,48,52,52,50,50,49,53,50,51,53,51,50,54,63,56,70,72,56,80,81,89,71,92,76,88,77,79,88,72,86,76,74,87,69,77,83,51,72,70,55,33,50,52,48,23,55,50,28,49,51,54,31,72,68,44,57,86,88,43,58,72,59,36,52,52,29,47,50,51,24,50,54,31,46,46,56,38,49,53,60,71,65,57,79,88,83,84,81,85,87,84,89,83,88,84,83,90,86,91,87,87,88,88,84,88,88,81,89,86,84,86,86,86,83,90,80,87,90,86,82,89,135